Protein AF-0000000085945184 (afdb_homodimer)

Organism: Parascaris univalens (NCBI:txid6257)

Secondary structure (DSSP, 8-state):
--HHHHHHHHHHHTTPPTTS--HHHHHHHHHHHHTS-HHHHHHHHS---GGGTT--HHHHHHHHHHHH--SS-HHHHHHHHHHHHHHH--HHHHHHHHHHHHHHHHHHHHHHHHHHTS-HHHHHHHHHHHHHHHHHHHHHHHS-HHHHHHHHHHHTT-TTS-SS-TT-/--HHHHHHHHHHHTTPPTTS--HHHHHHHHHHHHTS-HHHHHHHHS---GGGTT--HHHHHHHHHHHH--SS-HHHHHHHHHHHHHHH--HHHHHHHHHHHHHHHHHHHHHHHHHHTS-HHHHHHHHHHHHHHHHHHHHHHHS-HHHHHHHHHHHTT-TTS-SS-TT-

Foldseek 3Di:
DPPVLVVQLCVLCVPDDVPPDCPVSVVSNVVSLVPDDPVVNCVVPPDDQPLCVPPDPVLSVVLVCLVPQLLDDPVVSLVVLLVSCVPGGDPVSSVSVVVVSVVVVVVVVVVVVVLVVDDPVVVVVVVVVVVVSVVSSNVSNPDDPVRNVVVVVVCVPPPPCPPPCVPD/DPPVLVVQLCVLCVDDDVPPPCVVSVVSNVVSLVPDDPVVNCVVPPDDQPLCVPPDPVLSVVLVCLVPQLLDDPVVSLVVVLVSCVPRGDPVSSVSVVVVSVVVVVVVVVVVVVLVVDDPVVVVVVVVVVVVSVVSSNVSNPDDPVRNVVVVVVCVPPPPCPPPPVPD

Solvent-accessible surface area (backbone atoms only — not comparable to full-atom values): 18569 Å² total; per-residue (Å²): 114,58,63,68,49,44,50,49,43,45,62,58,46,67,76,65,51,79,82,51,81,49,61,62,42,45,50,51,35,46,52,46,48,66,67,37,56,69,70,55,39,41,59,70,69,33,75,70,56,74,39,52,61,89,52,54,69,69,56,50,48,53,53,48,50,57,70,67,44,56,50,50,51,74,68,56,44,53,52,50,48,53,53,48,40,71,70,70,45,52,74,70,29,38,55,43,36,49,52,52,52,49,51,50,52,49,36,48,50,52,43,54,52,51,56,71,67,44,53,71,70,36,40,52,51,46,51,54,52,51,49,50,54,53,49,51,25,51,54,44,55,70,42,50,74,69,41,44,52,53,49,52,57,56,57,73,58,41,69,78,43,46,86,73,70,4,51,108,113,57,62,66,49,43,49,48,42,45,60,58,47,70,73,67,48,81,84,51,81,50,62,63,44,46,49,51,37,46,51,46,47,68,66,38,56,69,69,55,37,42,60,70,70,37,81,71,56,73,41,52,61,90,53,53,71,69,57,50,48,53,54,50,51,58,69,67,46,57,50,51,51,73,69,55,45,53,53,50,49,52,53,48,38,72,71,68,44,53,73,70,27,39,56,42,38,49,54,51,52,50,52,50,52,49,38,48,51,53,44,53,51,51,57,70,67,43,52,73,71,36,39,52,52,47,52,53,52,50,49,50,54,52,48,50,24,50,56,45,53,70,42,49,74,69,38,44,51,51,51,52,56,56,57,72,58,42,69,80,51,48,82,65,60,29,52,81

InterPro domains:
  IPR052823 SXP/RAL-2-related [PTHR21593] (38-154)

Sequence (336 aa):
MPAAEKQEVEAIWRDYKEGDDCEDRRERTKAVLDRLPPEIRDKIFHHIPPFLRGASDEVRKQFKDLWKNRSITIEEKAIKFRELANKLLNKQQLAEFKKFDEEHERMKKEFAEKVSKLSPKAKEAYEKLDSLRKERVKIYKEMSPEVREEIEQLFSTWPGKDSGSNSVMPAAEKQEVEAIWRDYKEGDDCEDRRERTKAVLDRLPPEIRDKIFHHIPPFLRGASDEVRKQFKDLWKNRSITIEEKAIKFRELANKLLNKQQLAEFKKFDEEHERMKKEFAEKVSKLSPKAKEAYEKLDSLRKERVKIYKEMSPEVREEIEQLFSTWPGKDSGSNSV

Radius of gyration: 21.61 Å; Cα contacts (8 Å, |Δi|>4): 242; chains: 2; bounding box: 46×57×53 Å

pLDDT: mean 78.22, std 19.18, range [24.08, 97.25]

Structure (mmCIF, N/CA/C/O backbone):
data_AF-0000000085945184-model_v1
#
loop_
_entity.id
_entity.type
_entity.pdbx_description
1 polymer 'OV39 antigen'
#
loop_
_atom_site.group_PDB
_atom_site.id
_atom_site.type_symbol
_atom_site.label_atom_id
_atom_site.label_alt_id
_atom_site.label_comp_id
_atom_site.label_asym_id
_atom_site.label_entity_id
_atom_site.label_seq_id
_atom_site.pdbx_PDB_ins_code
_atom_site.Cartn_x
_atom_site.Cartn_y
_atom_site.Cartn_z
_atom_site.occupancy
_atom_site.B_iso_or_equiv
_atom_site.auth_seq_id
_atom_site.auth_comp_id
_atom_site.auth_asym_id
_atom_site.auth_atom_id
_atom_site.pdbx_PDB_model_num
ATOM 1 N N . MET A 1 1 ? -9.211 1.291 -21.859 1 52.84 1 MET A N 1
ATOM 2 C CA . MET A 1 1 ? -10.172 2.316 -21.453 1 52.84 1 MET A CA 1
ATOM 3 C C . MET A 1 1 ? -11.289 2.455 -22.484 1 52.84 1 MET A C 1
ATOM 5 O O . MET A 1 1 ? -11.039 2.414 -23.688 1 52.84 1 MET A O 1
ATOM 9 N N . PRO A 1 2 ? -12.5 2.535 -21.891 1 56 2 PRO A N 1
ATOM 10 C CA . PRO A 1 2 ? -13.625 2.775 -22.797 1 56 2 PRO A CA 1
ATOM 11 C C . PRO A 1 2 ? -13.445 4.031 -23.641 1 56 2 PRO A C 1
ATOM 13 O O . PRO A 1 2 ? -12.836 5.004 -23.188 1 56 2 PRO A O 1
ATOM 16 N N . ALA A 1 3 ? -13.898 3.93 -24.859 1 56.69 3 ALA A N 1
ATOM 17 C CA . ALA A 1 3 ? -13.68 4.945 -25.891 1 56.69 3 ALA A CA 1
ATOM 18 C C . ALA A 1 3 ? -14.039 6.336 -25.359 1 56.69 3 ALA A C 1
ATOM 20 O O . ALA A 1 3 ? -13.32 7.305 -25.609 1 56.69 3 ALA A O 1
ATOM 21 N N . ALA A 1 4 ? -15.156 6.383 -24.719 1 57.69 4 ALA A N 1
ATOM 22 C CA . ALA A 1 4 ? -15.617 7.68 -24.234 1 57.69 4 ALA A CA 1
ATOM 23 C C . ALA A 1 4 ? -14.641 8.273 -23.234 1 57.69 4 ALA A C 1
ATOM 25 O O . ALA A 1 4 ? -14.297 9.453 -23.312 1 57.69 4 ALA A O 1
ATOM 26 N N . GLU A 1 5 ? -14.242 7.414 -22.297 1 58.16 5 GLU A N 1
ATOM 27 C CA . GLU A 1 5 ? -13.32 7.902 -21.281 1 58.16 5 GLU A CA 1
ATOM 28 C C . GLU A 1 5 ? -11.945 8.195 -21.875 1 58.16 5 GLU A C 1
ATOM 30 O O . GLU A 1 5 ? -11.289 9.164 -21.484 1 58.16 5 GLU A O 1
ATOM 35 N N . LYS A 1 6 ? -11.578 7.477 -22.766 1 56.91 6 LYS A N 1
ATOM 36 C CA . LYS A 1 6 ? -10.336 7.738 -23.469 1 56.91 6 LYS A CA 1
ATOM 37 C C . LYS A 1 6 ? -10.367 9.102 -24.156 1 56.91 6 LYS A C 1
ATOM 39 O O . LYS A 1 6 ? -9.422 9.883 -24.047 1 56.91 6 LYS A O 1
ATOM 44 N N . GLN A 1 7 ? -11.391 9.32 -24.844 1 57.31 7 GLN A N 1
ATOM 45 C CA . GLN A 1 7 ? -11.547 10.602 -25.531 1 57.31 7 GLN A CA 1
ATOM 46 C C . GLN A 1 7 ? -11.539 11.758 -24.531 1 57.31 7 GLN A C 1
ATOM 48 O O . GLN A 1 7 ? -10.969 12.812 -24.812 1 57.31 7 GLN A O 1
ATOM 53 N N . GLU A 1 8 ? -12.18 11.43 -23.531 1 60.59 8 GLU A N 1
ATOM 54 C CA . GLU A 1 8 ? -12.234 12.477 -22.516 1 60.59 8 GLU A CA 1
ATOM 55 C C . GLU A 1 8 ? -10.844 12.766 -21.938 1 60.59 8 GLU A C 1
ATOM 57 O O . GLU A 1 8 ? -10.477 13.922 -21.766 1 60.59 8 GLU A O 1
ATOM 62 N N . VAL A 1 9 ? -10.148 11.664 -21.688 1 59.59 9 VAL A N 1
ATOM 63 C CA . VAL A 1 9 ? -8.797 11.867 -21.172 1 59.59 9 VAL A CA 1
ATOM 64 C C . VAL A 1 9 ? -7.938 12.562 -22.234 1 59.59 9 VAL A C 1
ATOM 66 O O . VAL A 1 9 ? -7.191 13.492 -21.906 1 59.59 9 VAL A O 1
ATOM 69 N N . GLU A 1 10 ? -8.109 12.266 -23.422 1 58.97 10 GLU A N 1
ATOM 70 C CA . GLU A 1 10 ? -7.379 12.898 -24.516 1 58.97 10 GLU A CA 1
ATOM 71 C C . GLU A 1 10 ? -7.738 14.383 -24.641 1 58.97 10 GLU A C 1
ATOM 73 O O . GLU A 1 10 ? -6.863 15.219 -24.859 1 58.97 10 GLU A O 1
ATOM 78 N N . ALA A 1 11 ? -8.914 14.602 -24.547 1 60.38 11 ALA A N 1
ATOM 79 C CA . ALA A 1 11 ? -9.383 15.984 -24.625 1 60.38 11 ALA A CA 1
ATOM 80 C C . ALA A 1 11 ? -8.812 16.812 -23.469 1 60.38 11 ALA A C 1
ATOM 82 O O . ALA A 1 11 ? -8.469 17.984 -23.656 1 60.38 11 ALA A O 1
ATOM 83 N N . ILE A 1 12 ? -8.742 16.141 -22.312 1 58.97 12 ILE A N 1
ATOM 84 C CA . ILE A 1 12 ? -8.195 16.828 -21.156 1 58.97 12 ILE A CA 1
ATOM 85 C C . ILE A 1 12 ? -6.738 17.219 -21.406 1 58.97 12 ILE A C 1
ATOM 87 O O . ILE A 1 12 ? -6.297 18.297 -21.031 1 58.97 12 ILE A O 1
ATOM 91 N N . TRP A 1 13 ? -6.125 16.422 -22.25 1 58.34 13 TRP A N 1
ATOM 92 C CA . TRP A 1 13 ? -4.684 16.609 -22.359 1 58.34 13 TRP A CA 1
ATOM 93 C C . TRP A 1 13 ? -4.309 17.188 -23.719 1 58.34 13 TRP A C 1
ATOM 95 O O . TRP A 1 13 ? -3.131 17.438 -23.984 1 58.34 13 TRP A O 1
ATOM 105 N N . ARG A 1 14 ? -5.156 17.359 -24.578 1 56.69 14 ARG A N 1
ATOM 106 C CA . ARG A 1 14 ? -4.938 17.75 -25.969 1 56.69 14 ARG A CA 1
ATOM 107 C C . ARG A 1 14 ? -3.994 18.953 -26.062 1 56.69 14 ARG A C 1
ATOM 109 O O . ARG A 1 14 ? -3.084 18.969 -26.891 1 56.69 14 ARG A O 1
ATOM 116 N N . ASP A 1 15 ? -4.277 19.891 -25.203 1 55 15 ASP A N 1
ATOM 117 C CA . ASP A 1 15 ? -3.508 21.125 -25.359 1 55 15 ASP A CA 1
ATOM 118 C C . ASP A 1 15 ? -2.52 21.297 -24.203 1 55 15 ASP A C 1
ATOM 120 O O . ASP A 1 15 ? -2.094 22.422 -23.922 1 55 15 ASP A O 1
ATOM 124 N N . TYR A 1 16 ? -2.309 20.281 -23.656 1 52.72 16 TYR A N 1
ATOM 125 C CA . TYR A 1 16 ? -1.348 20.391 -22.562 1 52.72 16 TYR A CA 1
ATOM 126 C C . TYR A 1 16 ? 0.053 20.672 -23.094 1 52.72 16 TYR A C 1
ATOM 128 O O . TYR A 1 16 ? 0.483 20.062 -24.078 1 52.72 16 TYR A O 1
ATOM 136 N N . LYS A 1 17 ? 0.484 21.922 -22.562 1 48.75 17 LYS A N 1
ATOM 137 C CA . LYS A 1 17 ? 1.881 22.219 -22.859 1 48.75 17 LYS A CA 1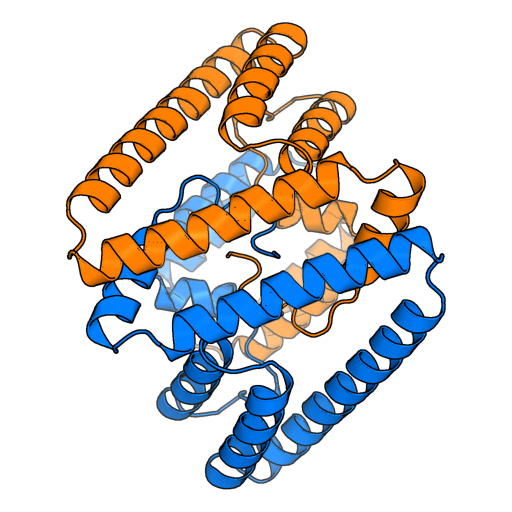
ATOM 138 C C . LYS A 1 17 ? 2.768 21.938 -21.656 1 48.75 17 LYS A C 1
ATOM 140 O O . LYS A 1 17 ? 2.326 22.078 -20.5 1 48.75 17 LYS A O 1
ATOM 145 N N . GLU A 1 18 ? 3.973 21.531 -21.922 1 46.25 18 GLU A N 1
ATOM 146 C CA . GLU A 1 18 ? 4.953 21.328 -20.859 1 46.25 18 GLU A CA 1
ATOM 147 C C . GLU A 1 18 ? 5.055 22.547 -19.969 1 46.25 18 GLU A C 1
ATOM 149 O O . GLU A 1 18 ? 5.176 23.672 -20.453 1 46.25 18 GLU A O 1
ATOM 154 N N . GLY A 1 19 ? 4.887 22.281 -18.734 1 49.75 19 GLY A N 1
ATOM 155 C CA . GLY A 1 19 ? 4.961 23.422 -17.828 1 49.75 19 GLY A CA 1
ATOM 156 C C . GLY A 1 19 ? 3.6 23.906 -17.359 1 49.75 19 GLY A C 1
ATOM 157 O O . GLY A 1 19 ? 3.504 24.688 -16.422 1 49.75 19 GLY A O 1
ATOM 158 N N . ASP A 1 20 ? 2.676 23.391 -18.109 1 53.59 20 ASP A N 1
ATOM 159 C CA . ASP A 1 20 ? 1.336 23.781 -17.703 1 53.59 20 ASP A CA 1
ATOM 160 C C . ASP A 1 20 ? 0.972 23.156 -16.359 1 53.59 20 ASP A C 1
ATOM 162 O O . ASP A 1 20 ? 1.44 22.062 -16.016 1 53.59 20 ASP A O 1
ATOM 166 N N . ASP A 1 21 ? 0.419 23.844 -15.523 1 53.41 21 ASP A N 1
ATOM 167 C CA . ASP A 1 21 ? -0.159 23.281 -14.305 1 53.41 21 ASP A CA 1
ATOM 168 C C . ASP A 1 21 ? -1.106 22.125 -14.633 1 53.41 21 ASP A C 1
ATOM 170 O O . ASP A 1 21 ? -2.027 22.281 -15.438 1 53.41 21 ASP A O 1
ATOM 174 N N . CYS A 1 22 ? -0.629 20.953 -14.281 1 57.75 22 CYS A N 1
ATOM 175 C CA . CYS A 1 22 ? -1.376 19.781 -14.719 1 57.75 22 CYS A CA 1
ATOM 176 C C . CYS A 1 22 ? -2.352 19.312 -13.641 1 57.75 22 CYS A C 1
ATOM 178 O O . CYS A 1 22 ? -3.057 18.328 -13.812 1 57.75 22 CYS A O 1
ATOM 180 N N . GLU A 1 23 ? -2.363 20.109 -12.719 1 57.69 23 GLU A N 1
ATOM 181 C CA . GLU A 1 23 ? -3.18 19.656 -11.602 1 57.69 23 GLU A CA 1
ATOM 182 C C . GLU A 1 23 ? -4.633 19.469 -12.016 1 57.69 23 GLU A C 1
ATOM 184 O O . GLU A 1 23 ? -5.254 18.453 -11.68 1 57.69 23 GLU A O 1
ATOM 189 N N . ASP A 1 24 ? -5.02 20.406 -12.734 1 58.03 24 ASP A N 1
ATOM 190 C CA . ASP A 1 24 ? -6.406 20.344 -13.18 1 58.03 24 ASP A CA 1
ATOM 191 C C . ASP A 1 24 ? -6.621 19.188 -14.148 1 58.03 24 ASP A C 1
ATOM 193 O O . ASP A 1 24 ? -7.613 18.453 -14.039 1 58.03 24 ASP A O 1
ATOM 197 N N . ARG A 1 25 ? -5.699 19.078 -14.984 1 58.66 25 ARG A N 1
ATOM 198 C CA . ARG A 1 25 ? -5.82 18 -15.969 1 58.66 25 ARG A CA 1
ATOM 199 C C . ARG A 1 25 ? -5.734 16.625 -15.297 1 58.66 25 ARG A C 1
ATOM 201 O O . ARG A 1 25 ? -6.469 15.711 -15.664 1 58.66 25 ARG A O 1
ATOM 208 N N . ARG A 1 26 ? -4.996 16.625 -14.375 1 59.44 26 ARG A N 1
ATOM 209 C CA . ARG A 1 26 ? -4.867 15.383 -13.625 1 59.44 26 ARG A CA 1
ATOM 210 C C . ARG A 1 26 ? -6.16 15.047 -12.891 1 59.44 26 ARG A C 1
ATOM 212 O O . ARG A 1 26 ? -6.598 13.898 -12.883 1 59.44 26 ARG A O 1
ATOM 219 N N . GLU A 1 27 ? -6.613 16.047 -12.336 1 57.34 27 GLU A N 1
ATOM 220 C CA . GLU A 1 27 ? -7.871 15.836 -11.625 1 57.34 27 GLU A CA 1
ATOM 221 C C . GLU A 1 27 ? -8.977 15.383 -12.578 1 57.34 27 GLU A C 1
ATOM 223 O O . GLU A 1 27 ? -9.766 14.5 -12.25 1 57.34 27 GLU A O 1
ATOM 228 N N . ARG A 1 28 ? -8.875 16 -13.664 1 61.38 28 ARG A N 1
ATOM 229 C CA . ARG A 1 28 ? -9.891 15.648 -14.656 1 61.38 28 ARG A CA 1
ATOM 230 C C . ARG A 1 28 ? -9.672 14.234 -15.18 1 61.38 28 ARG A C 1
ATOM 232 O O . ARG A 1 28 ? -10.633 13.492 -15.398 1 61.38 28 ARG A O 1
ATOM 239 N N . THR A 1 29 ? -8.453 13.938 -15.289 1 57.91 29 THR A N 1
ATOM 240 C CA . THR A 1 29 ? -8.148 12.586 -15.734 1 57.91 29 THR A CA 1
ATOM 241 C C . THR A 1 29 ? -8.555 11.562 -14.672 1 57.91 29 THR A C 1
ATOM 243 O O . THR A 1 29 ? -9.164 10.539 -14.992 1 57.91 29 THR A O 1
ATOM 246 N N . LYS A 1 30 ? -8.203 11.938 -13.492 1 59.28 30 LYS A N 1
ATOM 247 C CA . LYS A 1 30 ? -8.609 11.07 -12.391 1 59.28 30 LYS A CA 1
ATOM 248 C C . LYS A 1 30 ? -10.117 10.875 -12.367 1 59.28 30 LYS A C 1
ATOM 250 O O . LYS A 1 30 ? -10.609 9.766 -12.148 1 59.28 30 LYS A O 1
ATOM 255 N N . ALA A 1 31 ? -10.719 11.945 -12.57 1 58.19 31 ALA A N 1
ATOM 256 C CA . ALA A 1 31 ? -12.18 11.891 -12.578 1 58.19 31 ALA A CA 1
ATOM 257 C C . ALA A 1 31 ? -12.688 10.945 -13.664 1 58.19 31 ALA A C 1
ATOM 259 O O . ALA A 1 31 ? -13.664 10.219 -13.453 1 58.19 31 ALA A O 1
ATOM 260 N N . VAL A 1 32 ? -12.055 11 -14.75 1 57.72 32 VAL A N 1
ATOM 261 C CA . VAL A 1 32 ? -12.438 10.094 -15.82 1 57.72 32 VAL A CA 1
ATOM 262 C C . VAL A 1 32 ? -12.141 8.648 -15.414 1 57.72 32 VAL A C 1
ATOM 264 O O . VAL A 1 32 ? -12.961 7.758 -15.617 1 57.72 32 VAL A O 1
ATOM 267 N N . LEU A 1 33 ? -11.039 8.562 -14.781 1 59.91 33 LEU A N 1
ATOM 268 C CA . LEU A 1 33 ? -10.602 7.219 -14.406 1 59.91 33 LEU A CA 1
ATOM 269 C C . LEU A 1 33 ? -11.461 6.664 -13.273 1 59.91 33 LEU A C 1
ATOM 271 O O . LEU A 1 33 ? -11.766 5.473 -13.25 1 59.91 33 LEU A O 1
ATOM 275 N N . ASP A 1 34 ? -11.898 7.543 -12.438 1 58.84 34 ASP A N 1
ATOM 276 C CA . ASP A 1 34 ? -12.727 7.152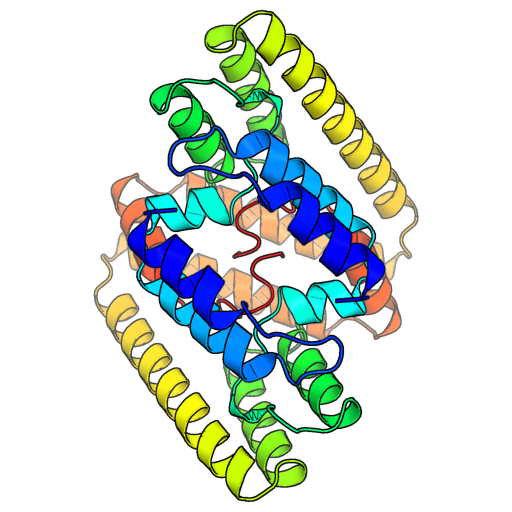 -11.305 1 58.84 34 ASP A CA 1
ATOM 277 C C . ASP A 1 34 ? -14.109 6.691 -11.758 1 58.84 34 ASP A C 1
ATOM 279 O O . ASP A 1 34 ? -14.789 5.957 -11.047 1 58.84 34 ASP A O 1
ATOM 283 N N . ARG A 1 35 ? -14.383 7.121 -12.93 1 57.12 35 ARG A N 1
ATOM 284 C CA . ARG A 1 35 ? -15.68 6.727 -13.461 1 57.12 35 ARG A CA 1
ATOM 285 C C . ARG A 1 35 ? -15.609 5.348 -14.109 1 57.12 35 ARG A C 1
ATOM 287 O O . ARG A 1 35 ? -16.641 4.734 -14.383 1 57.12 35 ARG A O 1
ATOM 294 N N . LEU A 1 36 ? -14.422 4.992 -14.258 1 57.41 36 LEU A N 1
ATOM 295 C CA . LEU A 1 36 ? -14.273 3.682 -14.883 1 57.41 36 LEU A CA 1
ATOM 296 C C . LEU A 1 36 ? -14.578 2.568 -13.883 1 57.41 36 LEU A C 1
ATOM 298 O O . LEU A 1 36 ? -14.359 2.729 -12.68 1 57.41 36 LEU A O 1
ATOM 302 N N . PRO A 1 37 ? -15.234 1.463 -14.438 1 56.34 37 PRO A N 1
ATOM 303 C CA . PRO A 1 37 ? -15.398 0.312 -13.547 1 56.34 37 PRO A CA 1
ATOM 304 C C . PRO A 1 37 ? -14.086 -0.149 -12.922 1 56.34 37 PRO A C 1
ATOM 306 O O . PRO A 1 37 ? -13.031 -0.032 -13.547 1 56.34 37 PRO A O 1
ATOM 309 N N . PRO A 1 38 ? -14.125 -0.512 -11.672 1 53.28 38 PRO A N 1
ATOM 310 C CA . PRO A 1 38 ? -12.914 -0.939 -10.961 1 53.28 38 PRO A CA 1
ATOM 311 C C . PRO A 1 38 ? -12.062 -1.907 -11.773 1 53.28 38 PRO A C 1
ATOM 313 O O . PRO A 1 38 ? -10.828 -1.839 -11.727 1 53.28 38 PRO A O 1
ATOM 316 N N . GLU A 1 39 ? -12.703 -2.658 -12.523 1 52.12 39 GLU A N 1
ATOM 317 C CA . GLU A 1 39 ? -11.969 -3.648 -13.312 1 52.12 39 GLU A CA 1
ATOM 318 C C . GLU A 1 39 ? -11.109 -2.979 -14.383 1 52.12 39 GLU A C 1
ATOM 320 O O . GLU A 1 39 ? -9.984 -3.412 -14.641 1 52.12 39 GLU A O 1
ATOM 325 N N . ILE A 1 40 ? -11.672 -2.035 -14.938 1 49.06 40 ILE A N 1
ATOM 326 C CA . ILE A 1 40 ? -10.977 -1.334 -16.016 1 49.06 40 ILE A CA 1
ATOM 327 C C . ILE A 1 40 ? -9.852 -0.479 -15.43 1 49.06 40 ILE A C 1
ATOM 329 O O . ILE A 1 40 ? -8.75 -0.431 -15.984 1 49.06 40 ILE A O 1
ATOM 333 N N . ARG A 1 41 ? -10.148 0.128 -14.359 1 52.44 41 ARG A N 1
ATOM 334 C CA . ARG A 1 41 ? -9.133 0.938 -13.695 1 52.44 41 ARG A CA 1
ATOM 335 C C . ARG A 1 41 ? -7.922 0.095 -13.32 1 52.44 41 ARG A C 1
ATOM 337 O O . ARG A 1 41 ? -6.777 0.508 -13.531 1 52.44 41 ARG A O 1
ATOM 344 N N . ASP A 1 42 ? -8.258 -0.973 -12.812 1 52.62 42 ASP A N 1
ATOM 345 C CA . ASP A 1 42 ? -7.195 -1.897 -12.43 1 52.62 42 ASP A CA 1
ATOM 346 C C . ASP A 1 42 ? -6.312 -2.246 -13.617 1 52.62 42 ASP A C 1
ATOM 348 O O . ASP A 1 42 ? -5.086 -2.297 -13.5 1 52.62 42 ASP A O 1
ATOM 352 N N . LYS A 1 43 ? -7.008 -2.455 -14.625 1 52.06 43 LYS A N 1
ATOM 353 C CA . LYS A 1 43 ? -6.285 -2.818 -15.836 1 52.06 43 LYS A CA 1
ATOM 354 C C . LYS A 1 43 ? -5.375 -1.683 -16.297 1 52.06 43 LYS A C 1
ATOM 356 O O . LYS A 1 43 ? -4.285 -1.927 -16.812 1 52.06 43 LYS A O 1
ATOM 361 N N . ILE A 1 44 ? -5.91 -0.554 -16.031 1 50.12 44 ILE A N 1
ATOM 362 C CA . ILE A 1 44 ? -5.184 0.625 -16.5 1 50.12 44 ILE A CA 1
ATOM 363 C C . ILE A 1 44 ? -4.004 0.9 -15.57 1 50.12 44 ILE A C 1
ATOM 365 O O . ILE A 1 44 ? -2.906 1.223 -16.031 1 50.12 44 ILE A O 1
ATOM 369 N N . PHE A 1 45 ? -4.316 0.72 -14.43 1 51.06 45 PHE A N 1
ATOM 370 C CA . PHE A 1 45 ? -3.342 1.201 -13.461 1 51.06 45 PHE A CA 1
ATOM 371 C C . PHE A 1 45 ? -2.441 0.065 -12.992 1 51.06 45 PHE A C 1
ATOM 373 O O . PHE A 1 45 ? -1.339 0.304 -12.492 1 51.06 45 PHE A O 1
ATOM 380 N N . HIS A 1 46 ? -3.146 -1.112 -13.109 1 50.28 46 HIS A N 1
ATOM 381 C CA . HIS A 1 46 ? -2.367 -2.201 -12.531 1 50.28 46 HIS A CA 1
ATOM 382 C C . HIS A 1 46 ? -1.575 -2.941 -13.602 1 50.28 46 HIS A C 1
ATOM 384 O O . HIS A 1 46 ? -2.135 -3.354 -14.617 1 50.28 46 HIS A O 1
ATOM 390 N N . HIS A 1 47 ? -0.322 -2.764 -13.539 1 55.31 47 HIS A N 1
ATOM 391 C CA . HIS A 1 47 ? 0.643 -3.463 -14.383 1 55.31 47 HIS A CA 1
ATOM 392 C C . HIS A 1 47 ? 0.524 -4.973 -14.219 1 55.31 47 HIS A C 1
ATOM 394 O O . HIS A 1 47 ? 0.552 -5.484 -13.094 1 55.31 47 HIS A O 1
ATOM 400 N N . ILE A 1 48 ? -0.028 -5.613 -15.242 1 64.06 48 ILE A N 1
ATOM 401 C CA . ILE A 1 48 ? -0.037 -7.074 -15.234 1 64.06 48 ILE A CA 1
ATOM 402 C C . ILE A 1 48 ? 1.381 -7.598 -15.445 1 64.06 48 ILE A C 1
ATOM 404 O O . ILE A 1 48 ? 2.092 -7.141 -16.344 1 64.06 48 ILE A O 1
ATOM 408 N N . PRO A 1 49 ? 1.741 -8.438 -14.617 1 75.75 49 PRO A N 1
ATOM 409 C CA . PRO A 1 49 ? 3.064 -9.023 -14.836 1 75.75 49 PRO A CA 1
ATOM 410 C C . PRO A 1 49 ? 3.215 -9.625 -16.234 1 75.75 49 PRO A C 1
ATOM 412 O O . PRO A 1 49 ? 2.262 -10.203 -16.766 1 75.75 49 PRO A O 1
ATOM 415 N N . PRO A 1 50 ? 4.406 -9.445 -16.75 1 75.44 50 PRO A N 1
ATOM 416 C CA . PRO A 1 50 ? 4.648 -9.922 -18.109 1 75.44 50 PRO A CA 1
ATOM 417 C C . PRO A 1 50 ? 4.246 -11.383 -18.312 1 75.44 50 PRO A C 1
ATOM 419 O O . PRO A 1 50 ? 3.746 -11.75 -19.375 1 75.44 50 PRO A O 1
ATOM 422 N N . PHE A 1 51 ? 4.383 -12.219 -17.359 1 89.44 51 PHE A N 1
ATOM 423 C CA . PHE A 1 51 ? 4.129 -13.641 -17.531 1 89.44 51 PHE A CA 1
ATOM 424 C C . PHE A 1 51 ? 2.631 -13.922 -17.609 1 89.44 51 PHE A C 1
ATOM 426 O O . PHE A 1 51 ? 2.219 -15.031 -17.969 1 89.44 51 PHE A O 1
ATOM 433 N N . LEU A 1 52 ? 1.855 -12.875 -17.359 1 88.38 52 LEU A N 1
ATOM 434 C CA . LEU A 1 52 ? 0.409 -13.047 -17.438 1 88.38 52 LEU A CA 1
ATOM 435 C C . LEU A 1 52 ? -0.142 -12.406 -18.703 1 88.38 52 LEU A C 1
ATOM 437 O O . LEU A 1 52 ? -1.354 -12.406 -18.938 1 88.38 52 LEU A O 1
ATOM 441 N N . ARG A 1 53 ? 0.807 -11.883 -19.438 1 76.88 53 ARG A N 1
ATOM 442 C CA . ARG A 1 53 ? 0.369 -11.32 -20.719 1 76.88 53 ARG A CA 1
ATOM 443 C C . ARG A 1 53 ? -0.237 -12.391 -21.609 1 76.88 53 ARG A C 1
ATOM 445 O O . ARG A 1 53 ? 0.362 -13.453 -21.812 1 76.88 53 ARG A O 1
ATOM 452 N N . GLY A 1 54 ? -1.406 -12.055 -22.062 1 77.31 54 GLY A N 1
ATOM 453 C CA . GLY A 1 54 ? -2.057 -13 -22.953 1 77.31 54 GLY A CA 1
ATOM 454 C C . GLY A 1 54 ? -2.799 -14.102 -22.234 1 77.31 54 GLY A C 1
ATOM 455 O O . GLY A 1 54 ? -3.457 -14.93 -22.859 1 77.31 54 GLY A O 1
ATOM 456 N N . ALA A 1 55 ? -2.645 -14.141 -20.922 1 84.56 55 ALA A N 1
ATOM 457 C CA . ALA A 1 55 ? -3.352 -15.156 -20.141 1 84.56 55 ALA A CA 1
ATOM 458 C C . ALA A 1 55 ? -4.848 -14.859 -20.094 1 84.56 55 ALA A C 1
ATOM 460 O O . ALA A 1 55 ? -5.27 -13.719 -20.281 1 84.56 55 ALA A O 1
ATOM 461 N N . SER A 1 56 ? -5.656 -15.922 -20 1 88.56 56 SER A N 1
ATOM 462 C CA . SER A 1 56 ? -7.098 -15.758 -19.844 1 88.56 56 SER A CA 1
ATOM 463 C C . SER A 1 56 ? -7.438 -15 -18.562 1 88.56 56 SER A C 1
ATOM 465 O O . SER A 1 56 ? -6.629 -14.945 -17.641 1 88.56 56 SER A O 1
ATOM 467 N N . ASP A 1 57 ? -8.578 -14.469 -18.438 1 81.5 57 ASP A N 1
ATOM 468 C CA . ASP A 1 57 ? -9.039 -13.742 -17.266 1 81.5 57 ASP A CA 1
ATOM 469 C C . ASP A 1 57 ? -9.078 -14.664 -16.031 1 81.5 57 ASP A C 1
ATOM 471 O O . ASP A 1 57 ? -8.789 -14.234 -14.922 1 81.5 57 ASP A O 1
ATOM 475 N N . GLU A 1 58 ? -9.438 -15.844 -16.312 1 89.81 58 GLU A N 1
ATOM 476 C CA . GLU A 1 58 ? -9.508 -16.812 -15.211 1 89.81 58 GLU A CA 1
ATOM 477 C C . GLU A 1 58 ? -8.125 -17.062 -14.617 1 89.81 58 GLU A C 1
ATOM 479 O O . GLU A 1 58 ? -7.973 -17.109 -13.391 1 89.81 58 GLU A O 1
ATOM 484 N N . VAL A 1 59 ? -7.168 -17.172 -15.484 1 92 59 VAL A N 1
ATOM 485 C CA . VAL A 1 59 ? -5.797 -17.391 -15.031 1 92 59 VAL A CA 1
ATOM 486 C C . VAL A 1 59 ? -5.293 -16.172 -14.289 1 92 59 VAL A C 1
ATOM 488 O O . VAL A 1 59 ? -4.719 -16.281 -13.203 1 92 59 VAL A O 1
ATOM 491 N N . ARG A 1 60 ? -5.559 -15.039 -14.766 1 86.56 60 ARG A N 1
ATOM 492 C CA . ARG A 1 60 ? -5.148 -13.797 -14.117 1 86.56 60 ARG A CA 1
ATOM 493 C C . ARG A 1 60 ? -5.777 -13.672 -12.734 1 86.56 60 ARG A C 1
ATOM 495 O O . ARG A 1 60 ? -5.117 -13.242 -11.781 1 86.56 60 ARG A O 1
ATOM 502 N N . LYS A 1 61 ? -7 -14.039 -12.672 1 86.06 61 LYS A N 1
ATOM 503 C CA . LYS A 1 61 ? -7.719 -13.961 -11.398 1 86.06 61 LYS A CA 1
ATOM 504 C C . LYS A 1 61 ? -7.094 -14.875 -10.359 1 86.06 61 LYS A C 1
ATOM 506 O O . LYS A 1 61 ? -6.969 -14.5 -9.188 1 86.06 61 LYS A O 1
ATOM 511 N N . GLN A 1 62 ? -6.707 -16 -10.773 1 93.06 62 GLN A N 1
ATOM 512 C CA . GLN A 1 62 ? -6.117 -16.938 -9.828 1 93.06 62 GLN A CA 1
ATOM 513 C C . GLN A 1 62 ? -4.793 -16.422 -9.281 1 93.06 62 GLN A C 1
ATOM 515 O O . GLN A 1 62 ? -4.52 -16.547 -8.086 1 93.06 62 GLN A O 1
ATOM 520 N N . PHE A 1 63 ? -4.008 -15.844 -10.148 1 91.81 63 PHE A N 1
ATOM 521 C CA . PHE A 1 63 ? -2.752 -15.266 -9.688 1 91.81 63 PHE A CA 1
ATOM 522 C C . PHE A 1 63 ? -3.004 -14.055 -8.797 1 91.81 63 PHE A C 1
ATOM 524 O O . PHE A 1 63 ? -2.338 -13.883 -7.773 1 91.81 63 PHE A O 1
ATOM 531 N N . LYS A 1 64 ? -3.957 -13.273 -9.133 1 86 64 LYS A N 1
ATOM 532 C CA . LYS A 1 64 ? -4.312 -12.109 -8.32 1 86 64 LYS A CA 1
ATOM 533 C C . LYS A 1 64 ? -4.793 -12.531 -6.938 1 86 64 LYS A C 1
ATOM 535 O O . LYS A 1 64 ? -4.41 -11.93 -5.934 1 86 64 LYS A O 1
ATOM 540 N N . ASP A 1 65 ? -5.586 -13.508 -6.91 1 86.81 65 ASP A N 1
ATOM 541 C CA . ASP A 1 65 ? -6.098 -14.008 -5.637 1 86.81 65 ASP A CA 1
ATOM 542 C C . ASP A 1 65 ? -4.957 -14.492 -4.738 1 86.81 65 ASP A C 1
ATOM 544 O O . ASP A 1 65 ? -4.98 -14.266 -3.527 1 86.81 65 ASP A O 1
ATOM 548 N N . LEU A 1 66 ? -4.031 -15.148 -5.398 1 90.25 66 LEU A N 1
ATOM 549 C CA . LEU A 1 66 ? -2.885 -15.625 -4.637 1 90.25 66 LEU A CA 1
ATOM 550 C C . LEU A 1 66 ? -2.049 -14.453 -4.121 1 90.25 66 LEU A C 1
ATOM 552 O O . LEU A 1 66 ? -1.586 -14.477 -2.98 1 90.25 66 LEU A O 1
ATOM 556 N N . TRP A 1 67 ? -1.956 -13.453 -4.91 1 86.88 67 TRP A N 1
ATOM 557 C CA . TRP A 1 67 ? -1.212 -12.258 -4.512 1 86.88 67 TRP A CA 1
ATOM 558 C C . TRP A 1 67 ? -1.848 -11.602 -3.293 1 86.88 67 TRP A C 1
ATOM 560 O O . TRP A 1 67 ? -1.144 -11.148 -2.385 1 86.88 67 TRP A O 1
ATOM 570 N N . LYS A 1 68 ? -3.113 -11.625 -3.258 1 84.06 68 LYS A N 1
ATOM 571 C CA . LYS A 1 68 ? -3.85 -10.891 -2.236 1 84.06 68 LYS A CA 1
ATOM 572 C C . LYS A 1 68 ? -4.078 -11.742 -0.994 1 84.06 68 LYS A C 1
ATOM 574 O O . LYS A 1 68 ? -4.586 -11.258 0.018 1 84.06 68 LYS A O 1
ATOM 579 N N . ASN A 1 69 ? -3.717 -12.984 -1.166 1 87.75 69 ASN A N 1
ATOM 580 C CA . ASN A 1 69 ? -3.967 -13.883 -0.041 1 87.75 69 ASN A CA 1
ATOM 581 C C . ASN A 1 69 ? -3.125 -13.5 1.174 1 87.75 69 ASN A C 1
ATOM 583 O O . ASN A 1 69 ? -1.896 -13.57 1.13 1 87.75 69 ASN A O 1
ATOM 587 N N . ARG A 1 70 ? -3.76 -13.156 2.293 1 89.88 70 ARG A N 1
ATOM 588 C CA . ARG A 1 70 ? -3.082 -12.664 3.488 1 89.88 70 ARG A CA 1
ATOM 589 C C . ARG A 1 70 ? -2.926 -13.766 4.523 1 89.88 70 ARG A C 1
ATOM 591 O O . ARG A 1 70 ? -2.332 -13.555 5.582 1 89.88 70 ARG A O 1
ATOM 598 N N . SER A 1 71 ? -3.426 -14.945 4.129 1 90.75 71 SER A N 1
ATOM 599 C CA . SER A 1 71 ? -3.414 -16.047 5.094 1 90.75 71 SER A CA 1
ATOM 600 C C . SER A 1 71 ? -2.215 -16.953 4.875 1 90.75 71 SER A C 1
ATOM 602 O O . SER A 1 71 ? -2.133 -18.031 5.469 1 90.75 71 SER A O 1
ATOM 604 N N . ILE A 1 72 ? -1.316 -16.594 3.992 1 89.94 72 ILE A N 1
ATOM 605 C CA . ILE A 1 72 ? -0.125 -17.391 3.766 1 89.94 72 ILE A CA 1
ATOM 606 C C . ILE A 1 72 ? 1.118 -16.516 3.809 1 89.94 72 ILE A C 1
ATOM 608 O O . ILE A 1 72 ? 1.046 -15.312 3.516 1 89.94 72 ILE A O 1
ATOM 612 N N . THR A 1 73 ? 2.17 -17.141 4.191 1 87.56 73 THR A N 1
ATOM 613 C CA . THR A 1 73 ? 3.428 -16.406 4.289 1 87.56 73 THR A CA 1
ATOM 614 C C . THR A 1 73 ? 4.004 -16.141 2.902 1 87.56 73 THR A C 1
ATOM 616 O O . THR A 1 73 ? 3.566 -16.734 1.915 1 87.56 73 THR A O 1
ATOM 619 N N . ILE A 1 74 ? 4.965 -15.234 2.861 1 83.25 74 ILE A N 1
ATOM 620 C CA . ILE A 1 74 ? 5.629 -14.891 1.609 1 83.25 74 ILE A CA 1
ATOM 621 C C . ILE A 1 74 ? 6.285 -16.141 1.017 1 83.25 74 ILE A C 1
ATOM 623 O O . ILE A 1 74 ? 6.258 -16.344 -0.199 1 83.25 74 ILE A O 1
ATOM 627 N N . GLU A 1 75 ? 6.852 -16.984 1.873 1 86.19 75 GLU A N 1
ATOM 628 C CA . GLU A 1 75 ? 7.508 -18.203 1.431 1 86.19 75 GLU A CA 1
ATOM 629 C C . GLU A 1 75 ? 6.5 -19.203 0.854 1 86.19 75 GLU A C 1
ATOM 631 O O . GLU A 1 75 ? 6.742 -19.797 -0.199 1 86.19 75 GLU A O 1
ATOM 636 N N . GLU A 1 76 ? 5.445 -19.375 1.542 1 90.31 76 GLU A N 1
ATOM 637 C CA . GLU A 1 76 ? 4.391 -20.266 1.058 1 90.31 76 GLU A CA 1
ATOM 638 C C . GLU A 1 76 ? 3.809 -19.75 -0.26 1 90.31 76 GLU A C 1
ATOM 640 O O . GLU A 1 76 ? 3.504 -20.547 -1.153 1 90.31 76 GLU A O 1
ATOM 645 N N . LYS A 1 77 ? 3.686 -18.484 -0.368 1 90.19 77 LYS A N 1
ATOM 646 C CA . LYS A 1 77 ? 3.137 -17.875 -1.576 1 90.19 77 LYS A CA 1
ATOM 647 C C . LYS A 1 77 ? 4.027 -18.156 -2.785 1 90.19 77 LYS A C 1
ATOM 649 O O . LYS A 1 77 ? 3.531 -18.469 -3.869 1 90.19 77 LYS A O 1
ATOM 654 N N . ALA A 1 78 ? 5.293 -18.047 -2.533 1 88.94 78 ALA A N 1
ATOM 655 C CA . ALA A 1 78 ? 6.242 -18.312 -3.609 1 88.94 78 ALA A CA 1
ATOM 656 C C . ALA A 1 78 ? 6.086 -19.734 -4.141 1 88.94 78 ALA A C 1
ATOM 658 O O . ALA A 1 78 ? 6.082 -19.953 -5.355 1 88.94 78 ALA A O 1
ATOM 659 N N . ILE A 1 79 ? 5.891 -20.641 -3.248 1 93.5 79 ILE A N 1
ATOM 660 C CA . ILE A 1 79 ? 5.715 -22.031 -3.627 1 93.5 79 ILE A CA 1
ATOM 661 C C . ILE A 1 79 ? 4.418 -22.203 -4.418 1 93.5 79 ILE A C 1
ATOM 663 O O . ILE A 1 79 ? 4.402 -22.828 -5.473 1 93.5 79 ILE A O 1
ATOM 667 N N . LYS A 1 80 ? 3.41 -21.578 -3.943 1 94.88 80 LYS A N 1
ATOM 668 C CA . LYS A 1 80 ? 2.105 -21.688 -4.59 1 94.88 80 LYS A CA 1
ATOM 669 C C . LYS A 1 80 ? 2.107 -21.016 -5.957 1 94.88 80 LYS A C 1
ATOM 671 O O . LYS A 1 80 ? 1.446 -21.484 -6.887 1 94.88 80 LYS A O 1
ATOM 676 N N . PHE A 1 81 ? 2.857 -19.953 -6.121 1 94.25 81 PHE A N 1
ATOM 677 C CA . PHE A 1 81 ? 2.988 -19.281 -7.41 1 94.25 81 PHE A CA 1
ATOM 678 C C . PHE A 1 81 ? 3.645 -20.203 -8.438 1 94.25 81 PHE A C 1
ATOM 680 O O . PHE A 1 81 ? 3.186 -20.297 -9.57 1 94.25 81 PHE A O 1
ATOM 687 N N . ARG A 1 82 ? 4.645 -20.875 -8.008 1 95.56 82 ARG A N 1
ATOM 688 C CA . ARG A 1 82 ? 5.344 -21.797 -8.898 1 95.56 82 ARG A CA 1
ATOM 689 C C . ARG A 1 82 ? 4.43 -22.938 -9.32 1 95.56 82 ARG A C 1
ATOM 691 O O . ARG A 1 82 ? 4.398 -23.312 -10.5 1 95.56 82 ARG A O 1
ATOM 698 N N . GLU A 1 83 ? 3.678 -23.438 -8.336 1 96.88 83 GLU A N 1
ATOM 699 C CA . GLU A 1 83 ? 2.736 -24.516 -8.633 1 96.88 83 GLU A CA 1
ATOM 700 C C . GLU A 1 83 ? 1.668 -24.047 -9.617 1 96.88 83 GLU A C 1
ATOM 702 O O . GLU A 1 83 ? 1.363 -24.75 -10.586 1 96.88 83 GLU A O 1
ATOM 707 N N . LEU A 1 84 ? 1.182 -22.906 -9.352 1 96.56 84 LEU A N 1
ATOM 708 C CA . LEU A 1 84 ? 0.136 -22.344 -10.195 1 96.56 84 LEU A CA 1
ATOM 709 C C . LEU A 1 84 ? 0.661 -22.062 -11.602 1 96.56 84 LEU A C 1
ATOM 711 O O . LEU A 1 84 ? -0.021 -22.344 -12.594 1 96.56 84 LEU A O 1
ATOM 715 N N . ALA A 1 85 ? 1.841 -21.516 -11.68 1 96.69 85 ALA A N 1
ATOM 716 C CA . ALA A 1 85 ? 2.465 -21.219 -12.961 1 96.69 85 ALA A CA 1
ATOM 717 C C . ALA A 1 85 ? 2.652 -22.5 -13.789 1 96.69 85 ALA A C 1
ATOM 719 O O . ALA A 1 85 ? 2.303 -22.531 -14.977 1 96.69 85 ALA A O 1
ATOM 720 N N . ASN A 1 86 ? 3.127 -23.531 -13.188 1 96.56 86 ASN A N 1
ATOM 721 C CA . ASN A 1 86 ? 3.371 -24.797 -13.875 1 96.56 86 ASN A CA 1
ATOM 722 C C . ASN A 1 86 ? 2.07 -25.438 -14.359 1 96.56 86 ASN A C 1
ATOM 724 O O . ASN A 1 86 ? 2.051 -26.109 -15.383 1 96.56 86 ASN A O 1
ATOM 728 N N . LYS A 1 87 ? 1.031 -25.109 -13.68 1 96.69 87 LYS A N 1
ATOM 729 C CA . LYS A 1 87 ? -0.257 -25.734 -13.984 1 96.69 87 LYS A CA 1
ATOM 730 C C . LYS A 1 87 ? -0.993 -24.969 -15.078 1 96.69 87 LYS A C 1
ATOM 732 O O . LYS A 1 87 ? -1.668 -25.562 -15.914 1 96.69 87 LYS A O 1
ATOM 737 N N . LEU A 1 88 ? -0.818 -23.672 -15.086 1 96.56 88 LEU A N 1
ATOM 738 C CA . LEU A 1 88 ? -1.784 -22.891 -15.852 1 96.56 88 LEU A CA 1
ATOM 739 C C . LEU A 1 88 ? -1.105 -22.172 -17.016 1 96.56 88 LEU A C 1
ATOM 741 O O . LEU A 1 88 ? -1.767 -21.781 -17.984 1 96.56 88 LEU A O 1
ATOM 745 N N . LEU A 1 89 ? 0.198 -21.922 -16.953 1 96.25 89 LEU A N 1
ATOM 746 C CA . LEU A 1 89 ? 0.848 -21.062 -17.938 1 96.25 89 LEU A CA 1
ATOM 747 C C . LEU A 1 89 ? 1.348 -21.891 -19.125 1 96.25 89 LEU A C 1
ATOM 749 O O . LEU A 1 89 ? 1.722 -23.062 -18.953 1 96.25 89 LEU A O 1
ATOM 753 N N . ASN A 1 90 ? 1.296 -21.281 -20.25 1 94.81 90 ASN A N 1
ATOM 754 C CA . ASN A 1 90 ? 1.894 -21.938 -21.422 1 94.81 90 ASN A CA 1
ATOM 755 C C . ASN A 1 90 ? 3.412 -21.797 -21.422 1 94.81 90 ASN A C 1
ATOM 757 O O . ASN A 1 90 ? 3.984 -21.188 -20.516 1 94.81 90 ASN A O 1
ATOM 761 N N . LYS A 1 91 ? 4.039 -22.328 -22.438 1 94.62 91 LYS A N 1
ATOM 762 C CA . LYS A 1 91 ? 5.5 -22.406 -22.469 1 94.62 91 LYS A CA 1
ATOM 763 C C . LYS A 1 91 ? 6.125 -21.016 -22.453 1 94.62 91 LYS A C 1
ATOM 765 O O . LYS A 1 91 ? 7.07 -20.766 -21.688 1 94.62 91 LYS A O 1
ATOM 770 N N . GLN A 1 92 ? 5.605 -20.141 -23.188 1 92.62 92 GLN A N 1
ATOM 771 C CA . GLN A 1 92 ? 6.148 -18.781 -23.25 1 92.62 92 GLN A CA 1
ATOM 772 C C . GLN A 1 92 ? 5.926 -18.031 -21.938 1 92.62 92 GLN A C 1
ATOM 774 O O . GLN A 1 92 ? 6.84 -17.391 -21.422 1 92.62 92 GLN A O 1
ATOM 779 N N . GLN A 1 93 ? 4.781 -18.188 -21.391 1 92.56 93 GLN A N 1
ATOM 780 C CA . GLN A 1 93 ? 4.441 -17.562 -20.109 1 92.56 93 GLN A CA 1
ATOM 781 C C . GLN A 1 93 ? 5.301 -18.109 -18.984 1 92.56 93 GLN A C 1
ATOM 783 O O . GLN A 1 93 ? 5.738 -17.375 -18.094 1 92.56 93 GLN A O 1
ATOM 788 N N . LEU A 1 94 ? 5.48 -19.359 -19.016 1 95.88 94 LEU A N 1
ATOM 789 C CA . LEU A 1 94 ? 6.285 -20 -17.984 1 95.88 94 LEU A CA 1
ATOM 790 C C . LEU A 1 94 ? 7.727 -19.516 -18.031 1 95.88 94 LEU A C 1
ATOM 792 O O . LEU A 1 94 ? 8.359 -19.344 -16.984 1 95.88 94 LEU A O 1
ATOM 796 N N . ALA A 1 95 ? 8.242 -19.312 -19.219 1 94.12 95 ALA A N 1
ATOM 797 C CA . ALA A 1 95 ? 9.594 -18.781 -19.359 1 94.12 95 ALA A CA 1
ATOM 798 C C . ALA A 1 95 ? 9.695 -17.391 -18.734 1 94.12 95 ALA A C 1
ATOM 800 O O . ALA A 1 95 ? 10.656 -17.078 -18.031 1 94.12 95 ALA A O 1
ATOM 801 N N . GLU A 1 96 ? 8.672 -16.625 -19 1 91.5 96 GLU A N 1
ATOM 802 C CA . GLU A 1 96 ? 8.625 -15.289 -18.406 1 91.5 96 GLU A CA 1
ATOM 803 C C . GLU A 1 96 ? 8.469 -15.367 -16.891 1 91.5 96 GLU A C 1
ATOM 805 O O . GLU A 1 96 ? 9.047 -14.562 -16.156 1 91.5 96 GLU A O 1
ATOM 810 N N . PHE A 1 97 ? 7.68 -16.312 -16.469 1 93.94 97 PHE A N 1
ATOM 811 C CA . PHE A 1 97 ? 7.488 -16.5 -15.039 1 93.94 97 PHE A CA 1
ATOM 812 C C . PHE A 1 97 ? 8.797 -16.891 -14.359 1 93.94 97 PHE A C 1
ATOM 814 O O . PHE A 1 97 ? 9.094 -16.422 -13.258 1 93.94 97 PHE A O 1
ATOM 821 N N . LYS A 1 98 ? 9.555 -17.672 -14.969 1 94.56 98 LYS A N 1
ATOM 822 C CA . LYS A 1 98 ? 10.836 -18.094 -14.406 1 94.56 98 LYS A CA 1
ATOM 823 C C . LYS A 1 98 ? 11.758 -16.891 -14.195 1 94.56 98 LYS A C 1
ATOM 825 O O . LYS A 1 98 ? 12.461 -16.812 -13.188 1 94.56 98 LYS A O 1
ATOM 830 N N . LYS A 1 99 ? 11.727 -15.992 -15.117 1 91.69 99 LYS A N 1
ATOM 831 C CA . LYS A 1 99 ? 12.508 -14.773 -14.953 1 91.69 99 LYS A CA 1
ATOM 832 C C . LYS A 1 99 ? 12.031 -13.961 -13.75 1 91.69 99 LYS A C 1
ATOM 834 O O . LYS A 1 99 ? 12.836 -13.469 -12.969 1 91.69 99 LYS A O 1
ATOM 839 N N . PHE A 1 100 ? 10.734 -13.867 -13.727 1 87.94 100 PHE A N 1
ATOM 840 C CA . PHE A 1 100 ? 10.109 -13.164 -12.609 1 87.94 100 PHE A CA 1
ATOM 841 C C . PHE A 1 100 ? 10.477 -13.812 -11.281 1 87.94 100 PHE A C 1
ATOM 843 O O . PHE A 1 100 ? 10.852 -13.125 -10.328 1 87.94 100 PHE A O 1
ATOM 850 N N . ASP A 1 101 ? 10.336 -15.086 -11.219 1 90.81 101 ASP A N 1
ATOM 851 C CA . ASP A 1 101 ? 10.625 -15.859 -10.016 1 90.81 101 ASP A CA 1
ATOM 852 C C . ASP A 1 101 ? 12.094 -15.727 -9.609 1 90.81 101 ASP A C 1
ATOM 854 O O . ASP A 1 101 ? 12.406 -15.578 -8.43 1 90.81 101 ASP A O 1
ATOM 858 N N . GLU A 1 102 ? 12.977 -15.758 -10.562 1 91.31 102 GLU A N 1
ATOM 859 C CA . GLU A 1 102 ? 14.406 -15.609 -10.305 1 91.31 102 GLU A CA 1
ATOM 860 C C . GLU A 1 102 ? 14.727 -14.227 -9.742 1 91.31 102 GLU A C 1
ATOM 862 O O . GLU A 1 102 ? 15.539 -14.102 -8.828 1 91.31 102 GLU A O 1
ATOM 867 N N . GLU A 1 103 ? 14.148 -13.273 -10.328 1 85.88 103 GLU A N 1
ATOM 868 C CA . GLU A 1 103 ? 14.352 -11.914 -9.836 1 85.88 103 GLU A CA 1
ATOM 869 C C . GLU A 1 103 ? 13.867 -11.773 -8.391 1 85.88 103 GLU A C 1
ATOM 871 O O . GLU A 1 103 ? 14.531 -11.141 -7.57 1 85.88 103 GLU A O 1
ATOM 876 N N . HIS A 1 104 ? 12.75 -12.367 -8.156 1 87.5 104 HIS A N 1
ATOM 877 C CA . HIS A 1 104 ? 12.211 -12.312 -6.801 1 87.5 104 HIS A CA 1
ATOM 878 C C . HIS A 1 104 ? 13.125 -13.039 -5.816 1 87.5 104 HIS A C 1
ATOM 880 O O . HIS A 1 104 ? 13.312 -12.578 -4.688 1 87.5 104 HIS A O 1
ATOM 886 N N . GLU A 1 105 ? 13.609 -14.125 -6.246 1 90.31 105 GLU A N 1
ATOM 887 C CA . GLU A 1 105 ? 14.547 -14.852 -5.395 1 90.31 105 GLU A CA 1
ATOM 888 C C . GLU A 1 105 ? 15.805 -14.031 -5.133 1 90.31 105 GLU A C 1
ATOM 890 O O . GLU A 1 105 ? 16.328 -14.031 -4.02 1 90.31 105 GLU A O 1
ATOM 895 N N . ARG A 1 106 ? 16.25 -13.352 -6.145 1 90.88 106 ARG A N 1
ATOM 896 C CA . ARG A 1 106 ? 17.406 -12.484 -5.984 1 90.88 106 ARG A CA 1
ATOM 897 C C . ARG A 1 106 ? 17.109 -11.359 -4.996 1 90.88 106 ARG A C 1
ATOM 899 O O . ARG A 1 106 ? 17.938 -11.07 -4.117 1 90.88 106 ARG A O 1
ATOM 906 N N . MET A 1 107 ? 15.984 -10.797 -5.117 1 87 107 MET A N 1
ATOM 907 C CA . MET A 1 107 ? 15.586 -9.711 -4.223 1 87 107 MET A CA 1
ATOM 908 C C . MET A 1 107 ? 15.5 -10.195 -2.781 1 87 107 MET A C 1
ATOM 910 O O . MET A 1 107 ? 15.875 -9.477 -1.855 1 87 107 MET A O 1
ATOM 914 N N . LYS A 1 108 ? 15 -11.375 -2.609 1 88.81 108 LYS A N 1
ATOM 915 C CA . LYS A 1 108 ? 14.914 -11.961 -1.276 1 88.81 108 LYS A CA 1
ATOM 916 C C . LYS A 1 108 ? 16.297 -12.125 -0.656 1 88.81 108 LYS A C 1
ATOM 918 O O . LYS A 1 108 ? 16.484 -11.836 0.525 1 88.81 108 LYS A O 1
ATOM 923 N N . LYS A 1 109 ? 17.172 -12.594 -1.451 1 91.81 109 LYS A N 1
ATOM 924 C CA . LYS A 1 109 ? 18.547 -12.781 -0.978 1 91.81 109 LYS A CA 1
ATOM 925 C C . LYS A 1 109 ? 19.203 -11.453 -0.63 1 91.81 109 LYS A C 1
ATOM 927 O O . LYS A 1 109 ? 19.859 -11.328 0.401 1 91.81 109 LYS A O 1
ATOM 932 N N . GLU A 1 110 ? 19 -10.5 -1.491 1 90.88 110 GLU A N 1
ATOM 933 C CA . GLU A 1 110 ? 19.547 -9.164 -1.238 1 90.88 110 GLU A CA 1
ATOM 934 C C . GLU A 1 110 ? 18.969 -8.57 0.04 1 90.88 110 GLU A C 1
ATOM 936 O O . GLU A 1 110 ? 19.688 -7.934 0.816 1 90.88 110 GLU A O 1
ATOM 941 N N . PHE A 1 111 ? 17.734 -8.766 0.22 1 90.56 111 PHE A N 1
ATOM 942 C CA . PHE A 1 111 ? 17.078 -8.281 1.426 1 90.56 111 PHE A CA 1
ATOM 943 C C . PHE A 1 111 ? 17.656 -8.945 2.668 1 90.56 111 PHE A C 1
ATOM 945 O O . PHE A 1 111 ? 17.922 -8.273 3.668 1 90.56 111 PHE A O 1
ATOM 952 N N . ALA A 1 112 ? 17.766 -10.242 2.576 1 92.81 112 ALA A N 1
ATOM 953 C CA . ALA A 1 112 ? 18.344 -10.977 3.693 1 92.81 112 ALA A CA 1
ATOM 954 C C . ALA A 1 112 ? 19.75 -10.461 4.016 1 92.81 112 ALA A C 1
ATOM 956 O O . ALA A 1 112 ? 20.125 -10.375 5.184 1 92.81 112 ALA A O 1
ATOM 957 N N . GLU A 1 113 ? 20.5 -10.148 2.994 1 94.44 113 GLU A N 1
ATOM 958 C CA . GLU A 1 113 ? 21.828 -9.586 3.189 1 94.44 113 GLU A CA 1
ATOM 959 C C . GLU A 1 113 ? 21.766 -8.219 3.865 1 94.44 113 GLU A C 1
ATOM 961 O O . GLU A 1 113 ? 22.562 -7.918 4.75 1 94.44 113 GLU A O 1
ATOM 966 N N . LYS A 1 114 ? 20.859 -7.449 3.465 1 93.69 114 LYS A N 1
ATOM 967 C CA . LYS A 1 114 ? 20.688 -6.133 4.07 1 93.69 114 LYS A CA 1
ATOM 968 C C . LYS A 1 114 ? 20.297 -6.246 5.539 1 93.69 114 LYS A C 1
ATOM 970 O O . LYS A 1 114 ? 20.75 -5.457 6.371 1 93.69 114 LYS A O 1
ATOM 975 N N . VAL A 1 115 ? 19.438 -7.18 5.832 1 94.81 115 VAL A N 1
ATOM 976 C CA . VAL A 1 115 ? 19.016 -7.414 7.215 1 94.81 115 VAL A CA 1
ATOM 977 C C . VAL A 1 115 ? 20.234 -7.77 8.062 1 94.81 115 VAL A C 1
ATOM 979 O O . VAL A 1 115 ? 20.375 -7.305 9.195 1 94.81 115 VAL A O 1
ATOM 982 N N . SER A 1 116 ? 21.094 -8.562 7.473 1 95 116 SER A N 1
ATOM 983 C CA . SER A 1 116 ? 22.281 -9.016 8.203 1 95 116 SER A CA 1
ATOM 984 C C . SER A 1 116 ? 23.234 -7.852 8.477 1 95 116 SER A C 1
ATOM 986 O O . SER A 1 116 ? 24.062 -7.926 9.391 1 95 116 SER A O 1
ATOM 988 N N . LYS A 1 117 ? 23.172 -6.715 7.766 1 95.38 117 LYS A N 1
ATOM 989 C CA . LYS A 1 117 ? 24.094 -5.59 7.879 1 95.38 117 LYS A CA 1
ATOM 990 C C . LYS A 1 117 ? 23.5 -4.484 8.758 1 95.38 117 LYS A C 1
ATOM 992 O O . LYS A 1 117 ? 24.125 -3.439 8.945 1 95.38 117 LYS A O 1
ATOM 997 N N . LEU A 1 118 ? 22.375 -4.773 9.266 1 96.38 118 LEU A N 1
ATOM 998 C CA . LEU A 1 118 ? 21.734 -3.793 10.141 1 96.38 118 LEU A CA 1
ATOM 999 C C . LEU A 1 118 ? 22.516 -3.623 11.438 1 96.38 118 LEU A C 1
ATOM 1001 O O . LEU A 1 118 ? 23.172 -4.559 11.891 1 96.38 118 LEU A O 1
ATOM 1005 N N . SER A 1 119 ? 22.406 -2.393 11.961 1 96.69 119 SER A N 1
ATOM 1006 C CA . SER A 1 119 ? 22.922 -2.195 13.312 1 96.69 119 SER A CA 1
ATOM 1007 C C . SER A 1 119 ? 22.156 -3.035 14.328 1 96.69 119 SER A C 1
ATOM 1009 O O . SER A 1 119 ? 21.031 -3.475 14.055 1 96.69 119 SER A O 1
ATOM 1011 N N . PRO A 1 120 ? 22.734 -3.332 15.453 1 96.5 120 PRO A N 1
ATOM 1012 C CA . PRO A 1 120 ? 22.078 -4.176 16.453 1 96.5 120 PRO A CA 1
ATOM 1013 C C . PRO A 1 120 ? 20.688 -3.652 16.844 1 96.5 120 PRO A C 1
ATOM 1015 O O . PRO A 1 120 ? 19.734 -4.43 16.953 1 96.5 120 PRO A O 1
ATOM 1018 N N . LYS A 1 121 ? 20.594 -2.375 17.031 1 96.88 121 LYS A N 1
ATOM 1019 C CA . LYS A 1 121 ? 19.297 -1.795 17.422 1 96.88 121 LYS A CA 1
ATOM 1020 C C . LYS A 1 121 ? 18.297 -1.903 16.281 1 96.88 121 LYS A C 1
ATOM 1022 O O . LYS A 1 121 ? 17.109 -2.152 16.516 1 96.88 121 LYS A O 1
ATOM 1027 N N . ALA A 1 122 ? 18.75 -1.737 15.07 1 96.94 122 ALA A N 1
ATOM 1028 C CA . ALA A 1 122 ? 17.875 -1.875 13.906 1 96.94 122 ALA A CA 1
ATOM 1029 C C . ALA A 1 122 ? 17.438 -3.324 13.719 1 96.94 122 ALA A C 1
ATOM 1031 O O . ALA A 1 122 ? 16.312 -3.59 13.305 1 96.94 122 ALA A O 1
ATOM 1032 N N . LYS A 1 123 ? 18.344 -4.223 13.992 1 97 123 LYS A N 1
ATOM 1033 C CA . LYS A 1 123 ? 18.016 -5.641 13.891 1 97 123 LYS A CA 1
ATOM 1034 C C . LYS A 1 123 ? 16.922 -6.012 14.883 1 97 123 LYS A C 1
ATOM 1036 O O . LYS A 1 123 ? 16 -6.77 14.547 1 97 123 LYS A O 1
ATOM 1041 N N . GLU A 1 124 ? 17.031 -5.488 16.016 1 97.25 124 GLU A N 1
ATOM 1042 C CA . GLU A 1 124 ? 15.992 -5.73 17.016 1 97.25 124 GLU A CA 1
ATOM 1043 C C . GLU A 1 124 ? 14.641 -5.195 16.562 1 97.25 124 GLU A C 1
ATOM 1045 O O . GLU A 1 124 ? 13.617 -5.875 16.688 1 97.25 124 GLU A O 1
ATOM 1050 N N . ALA A 1 125 ? 14.664 -3.992 16.047 1 96.81 125 ALA A N 1
ATOM 1051 C CA . ALA A 1 125 ? 13.43 -3.395 15.539 1 96.81 125 ALA A CA 1
ATOM 1052 C C . ALA A 1 125 ? 12.852 -4.227 14.398 1 96.81 125 ALA A C 1
ATOM 1054 O O . ALA A 1 125 ? 11.641 -4.461 14.352 1 96.81 125 ALA A O 1
ATOM 1055 N N . TYR A 1 126 ? 13.711 -4.684 13.523 1 96.25 126 TYR A N 1
ATOM 1056 C CA . TYR A 1 126 ? 13.266 -5.512 12.406 1 96.25 126 TYR A CA 1
ATOM 1057 C C . TYR A 1 126 ? 12.617 -6.793 12.906 1 96.25 126 TYR A C 1
ATOM 1059 O O . TYR A 1 126 ? 11.57 -7.203 12.398 1 96.25 126 TYR A O 1
ATOM 1067 N N . GLU A 1 127 ? 13.242 -7.426 13.852 1 96.81 127 GLU A N 1
ATOM 1068 C CA . GLU A 1 127 ? 12.711 -8.68 14.383 1 96.81 127 GLU A CA 1
ATOM 1069 C C . GLU A 1 127 ? 11.328 -8.477 15 1 96.81 127 GLU A C 1
ATOM 1071 O O . GLU A 1 127 ? 10.453 -9.328 14.859 1 96.81 127 GLU A O 1
ATOM 1076 N N . LYS A 1 128 ? 11.18 -7.379 15.672 1 97.19 128 LYS A N 1
ATOM 1077 C CA . LYS A 1 128 ? 9.875 -7.062 16.234 1 97.19 128 LYS A CA 1
ATOM 1078 C C . LYS A 1 128 ? 8.836 -6.859 15.125 1 97.19 128 LYS A C 1
ATOM 1080 O O . LYS A 1 128 ? 7.719 -7.367 15.211 1 97.19 128 LYS A O 1
ATOM 1085 N N . LEU A 1 129 ? 9.219 -6.121 14.109 1 95.56 129 LEU A N 1
ATOM 1086 C CA . LEU A 1 129 ? 8.312 -5.863 12.992 1 95.56 129 LEU A CA 1
ATOM 1087 C C . LEU A 1 129 ? 7.992 -7.152 12.242 1 95.56 129 LEU A C 1
ATOM 1089 O O . LEU A 1 129 ? 6.844 -7.375 11.844 1 95.56 129 LEU A O 1
ATOM 1093 N N . ASP A 1 130 ? 8.977 -7.953 12.047 1 93.31 130 ASP A N 1
ATOM 1094 C CA . ASP A 1 130 ? 8.781 -9.227 11.359 1 93.31 130 ASP A CA 1
ATOM 1095 C C . ASP A 1 130 ? 7.859 -10.141 12.172 1 93.31 130 ASP A C 1
ATOM 1097 O O . ASP A 1 130 ? 7.059 -10.891 11.602 1 93.31 130 ASP A O 1
ATOM 1101 N N . SER A 1 131 ? 8.031 -10.117 13.453 1 95.56 131 SER A N 1
ATOM 1102 C CA . SER A 1 131 ? 7.148 -10.898 14.312 1 95.56 131 SER A CA 1
ATOM 1103 C C . SER A 1 131 ? 5.695 -10.453 14.172 1 95.56 131 SER A C 1
ATOM 1105 O O . SER A 1 131 ? 4.785 -11.289 14.164 1 95.56 131 SER A O 1
ATOM 1107 N N . LEU A 1 132 ? 5.508 -9.188 14.07 1 95.75 132 LEU A N 1
ATOM 1108 C CA . LEU A 1 132 ? 4.156 -8.672 13.867 1 95.75 132 LEU A CA 1
ATOM 1109 C C . LEU A 1 132 ? 3.586 -9.156 12.531 1 95.75 132 LEU A C 1
ATOM 1111 O O . LEU A 1 132 ? 2.406 -9.492 12.445 1 95.75 132 LEU A O 1
ATOM 1115 N N . ARG A 1 133 ? 4.406 -9.102 11.539 1 92.5 133 ARG A N 1
ATOM 1116 C CA . ARG A 1 133 ? 3.98 -9.586 10.227 1 92.5 133 ARG A CA 1
ATOM 1117 C C . ARG A 1 133 ? 3.539 -11.039 10.297 1 92.5 133 ARG A C 1
ATOM 1119 O O . ARG A 1 133 ? 2.5 -11.406 9.742 1 92.5 133 ARG A O 1
ATOM 1126 N N . LYS A 1 134 ? 4.312 -11.844 10.984 1 93.5 134 LYS A N 1
ATOM 1127 C CA . LYS A 1 134 ? 3.99 -13.258 11.125 1 93.5 134 LYS A CA 1
ATOM 1128 C C . LYS A 1 134 ? 2.705 -13.453 11.93 1 93.5 134 LYS A C 1
ATOM 1130 O O . LYS A 1 134 ? 1.9 -14.336 11.617 1 93.5 134 LYS A O 1
ATOM 1135 N N . GLU A 1 135 ? 2.564 -12.656 12.898 1 95.81 135 GLU A N 1
ATOM 1136 C CA . GLU A 1 135 ? 1.348 -12.734 13.695 1 95.81 135 GLU A CA 1
ATOM 1137 C C . GLU A 1 135 ? 0.119 -12.359 12.875 1 95.81 135 GLU A C 1
ATOM 1139 O O . GLU A 1 135 ? -0.946 -12.961 13.031 1 95.81 135 GLU A O 1
ATOM 1144 N N . ARG A 1 136 ? 0.263 -11.406 12.047 1 95.38 136 ARG A N 1
ATOM 1145 C CA . ARG A 1 136 ? -0.84 -11.008 11.18 1 95.38 136 ARG A CA 1
ATOM 1146 C C . ARG A 1 136 ? -1.278 -12.164 10.289 1 95.38 136 ARG A C 1
ATOM 1148 O O . ARG A 1 136 ? -2.475 -12.414 10.133 1 95.38 136 ARG A O 1
ATOM 1155 N N . VAL A 1 137 ? -0.335 -12.844 9.75 1 93.81 137 VAL A N 1
ATOM 1156 C CA . VAL A 1 137 ? -0.631 -13.984 8.898 1 93.81 137 VAL A CA 1
ATOM 1157 C C . VAL A 1 137 ? -1.386 -15.047 9.695 1 93.81 137 VAL A C 1
ATOM 1159 O O . VAL A 1 137 ? -2.357 -15.625 9.203 1 93.81 137 VAL A O 1
ATOM 1162 N N . LYS A 1 138 ? -0.963 -15.242 10.891 1 95.38 138 LYS A N 1
ATOM 1163 C CA . LYS A 1 138 ? -1.61 -16.234 11.75 1 95.38 138 LYS A CA 1
ATOM 1164 C C . LYS A 1 138 ? -3.066 -15.859 12.016 1 95.38 138 LYS A C 1
ATOM 1166 O O . LYS A 1 138 ? -3.945 -16.719 12 1 95.38 138 LYS A O 1
ATOM 1171 N N . ILE A 1 139 ? -3.271 -14.617 12.211 1 96.31 139 ILE A N 1
ATOM 1172 C CA . ILE A 1 139 ? -4.629 -14.148 12.461 1 96.31 139 ILE A CA 1
ATOM 1173 C C . ILE A 1 139 ? -5.508 -14.438 11.242 1 96.31 139 ILE A C 1
ATOM 1175 O O . ILE A 1 139 ? -6.621 -14.945 11.383 1 96.31 139 ILE A O 1
ATOM 1179 N N . TYR A 1 140 ? -5.004 -14.18 10.078 1 95.56 140 TYR A N 1
ATOM 1180 C CA . TYR A 1 140 ? -5.77 -14.414 8.852 1 95.56 140 TYR A CA 1
ATOM 1181 C C . TYR A 1 140 ? -5.992 -15.906 8.625 1 95.56 140 TYR A C 1
ATOM 1183 O O . TYR A 1 140 ? -7.051 -16.312 8.148 1 95.56 140 TYR A O 1
ATOM 1191 N N . LYS A 1 141 ? -5.023 -16.688 8.992 1 93.94 141 LYS A N 1
ATOM 1192 C CA . LYS A 1 141 ? -5.125 -18.141 8.828 1 93.94 141 LYS A CA 1
ATOM 1193 C C . LYS A 1 141 ? -6.234 -18.719 9.703 1 93.94 141 LYS A C 1
ATOM 1195 O O . LYS A 1 141 ? -6.867 -19.719 9.336 1 93.94 141 LYS A O 1
ATOM 1200 N N . GLU A 1 142 ? -6.426 -18.109 10.758 1 94.56 142 GLU A N 1
ATOM 1201 C CA . GLU A 1 142 ? -7.398 -18.609 11.727 1 94.56 142 GLU A CA 1
ATOM 1202 C C . GLU A 1 142 ? -8.812 -18.141 11.375 1 94.56 142 GLU A C 1
ATOM 1204 O O . GLU A 1 142 ? -9.789 -18.656 11.922 1 94.56 142 GLU A O 1
ATOM 1209 N N . MET A 1 143 ? -8.938 -17.281 10.445 1 95.19 143 MET A N 1
ATOM 1210 C CA . MET A 1 143 ? -10.242 -16.734 10.07 1 95.19 143 MET A CA 1
ATOM 1211 C C . MET A 1 143 ? -10.984 -17.703 9.156 1 95.19 143 MET A C 1
ATOM 1213 O O . MET A 1 143 ? -10.383 -18.312 8.266 1 95.19 143 MET A O 1
ATOM 1217 N N . SER A 1 144 ? -12.227 -17.875 9.477 1 94.5 144 SER A N 1
ATOM 1218 C CA . SER A 1 144 ? -13.078 -18.547 8.5 1 94.5 144 SER A CA 1
ATOM 1219 C C . SER A 1 144 ? -13.266 -17.703 7.246 1 94.5 144 SER A C 1
ATOM 1221 O O . SER A 1 144 ? -13.023 -16.5 7.262 1 94.5 144 SER A O 1
ATOM 1223 N N . PRO A 1 145 ? -13.656 -18.281 6.172 1 91.69 145 PRO A N 1
ATOM 1224 C CA . PRO A 1 145 ? -13.891 -17.516 4.945 1 91.69 145 PRO A CA 1
ATOM 1225 C C . PRO A 1 145 ? -14.891 -16.375 5.137 1 91.69 145 PRO A C 1
ATOM 1227 O O . PRO A 1 145 ? -14.719 -15.297 4.574 1 91.69 145 PRO A O 1
ATOM 1230 N N . GLU A 1 146 ? -15.859 -16.609 5.949 1 93.62 146 GLU A N 1
ATOM 1231 C CA . GLU A 1 146 ? -16.875 -15.594 6.199 1 93.62 146 GLU A CA 1
ATOM 1232 C C . GLU A 1 146 ? -16.297 -14.414 6.973 1 93.62 146 GLU A C 1
ATOM 1234 O O . GLU A 1 146 ? -16.578 -13.258 6.648 1 93.62 146 GLU A O 1
ATOM 1239 N N . VAL A 1 147 ? -15.508 -14.727 7.957 1 95.38 147 VAL A N 1
ATOM 1240 C CA . VAL A 1 147 ? -14.883 -13.688 8.773 1 95.38 147 VAL A CA 1
ATOM 1241 C C . VAL A 1 147 ? -13.883 -12.898 7.934 1 95.38 147 VAL A C 1
ATOM 1243 O O . VAL A 1 147 ? -13.812 -11.672 8.031 1 95.38 147 VAL A O 1
ATOM 1246 N N . ARG A 1 148 ? -13.219 -13.633 7.121 1 94.12 148 ARG A N 1
ATOM 1247 C CA . ARG A 1 148 ? -12.234 -12.992 6.25 1 94.12 148 ARG A CA 1
ATOM 1248 C C . ARG A 1 148 ? -12.906 -11.992 5.309 1 94.12 148 ARG A C 1
ATOM 1250 O O . ARG A 1 148 ? -12.406 -10.883 5.113 1 94.12 148 ARG A O 1
ATOM 1257 N N . GLU A 1 149 ? -13.922 -12.383 4.75 1 90.81 149 GLU A N 1
ATOM 1258 C CA . GLU A 1 149 ? -14.656 -11.508 3.85 1 90.81 149 GLU A CA 1
ATOM 1259 C C . GLU A 1 149 ? -15.148 -10.25 4.574 1 90.81 149 GLU A C 1
ATOM 1261 O O . GLU A 1 149 ? -15.055 -9.148 4.043 1 90.81 149 GLU A O 1
ATOM 1266 N N . GLU A 1 150 ? -15.625 -10.422 5.781 1 94.25 150 GLU A N 1
ATOM 1267 C CA . GLU A 1 150 ? -16.094 -9.289 6.574 1 94.25 150 GLU A CA 1
ATOM 1268 C C . GLU A 1 150 ? -14.953 -8.305 6.859 1 94.25 150 GLU A C 1
ATOM 1270 O O . GLU A 1 150 ? -15.133 -7.094 6.738 1 94.25 150 GLU A O 1
ATOM 1275 N N . ILE A 1 151 ? -13.836 -8.883 7.18 1 94 151 ILE A N 1
ATOM 1276 C CA . ILE A 1 151 ? -12.672 -8.07 7.523 1 94 151 ILE A CA 1
ATOM 1277 C C . ILE A 1 151 ? -12.156 -7.348 6.277 1 94 151 ILE A C 1
ATOM 1279 O O . ILE A 1 151 ? -11.836 -6.16 6.328 1 94 151 ILE A O 1
ATOM 1283 N N . GLU A 1 152 ? -12.117 -8.016 5.207 1 87.88 152 GLU A N 1
ATOM 1284 C CA . GLU A 1 152 ? -11.656 -7.41 3.963 1 87.88 152 GLU A CA 1
ATOM 1285 C C . GLU A 1 152 ? -12.586 -6.285 3.521 1 87.88 152 GLU A C 1
ATOM 1287 O O . GLU A 1 152 ? -12.133 -5.238 3.059 1 87.88 152 GLU A O 1
ATOM 1292 N N . GLN A 1 153 ? -13.797 -6.523 3.652 1 86.88 153 GLN A N 1
ATOM 1293 C CA . GLN A 1 153 ? -14.758 -5.477 3.322 1 86.88 153 GLN A CA 1
ATOM 1294 C C . GLN A 1 153 ? -14.594 -4.266 4.238 1 86.88 153 GLN A C 1
ATOM 1296 O O . GLN A 1 153 ? -14.688 -3.125 3.785 1 86.88 153 GLN A O 1
ATOM 1301 N N . LEU A 1 154 ? -14.406 -4.555 5.531 1 91.25 154 LEU A N 1
ATOM 1302 C CA . LEU A 1 154 ? -14.203 -3.48 6.5 1 91.25 154 LEU A CA 1
ATOM 1303 C C . LEU A 1 154 ? -13.031 -2.596 6.09 1 91.25 154 LEU A C 1
ATOM 1305 O O . LEU A 1 154 ? -13.164 -1.37 6.031 1 91.25 154 LEU A O 1
ATOM 1309 N N . PHE A 1 155 ? -11.953 -3.246 5.695 1 86.31 155 PHE A N 1
ATOM 1310 C CA . PHE A 1 155 ? -10.727 -2.498 5.457 1 86.31 155 PHE A CA 1
ATOM 1311 C C . PHE A 1 155 ? -10.727 -1.885 4.062 1 86.31 155 PHE A C 1
ATOM 1313 O O . PHE A 1 155 ? -9.875 -1.053 3.744 1 86.31 155 PHE A O 1
ATOM 1320 N N . SER A 1 156 ? -11.625 -2.289 3.246 1 77.69 156 SER A N 1
ATOM 1321 C CA . SER A 1 156 ? -11.75 -1.669 1.933 1 77.69 156 SER A CA 1
ATOM 1322 C C . SER A 1 156 ? -12.156 -0.203 2.051 1 77.69 156 SER A C 1
ATOM 1324 O O . SER A 1 156 ? -11.961 0.579 1.118 1 77.69 156 SER A O 1
ATOM 1326 N N . THR A 1 157 ? -12.648 0.186 3.184 1 73.88 157 THR A N 1
ATOM 1327 C CA . THR A 1 157 ? -13.094 1.558 3.398 1 73.88 157 THR A CA 1
ATOM 1328 C C . THR A 1 157 ? -12.289 2.223 4.508 1 73.88 157 THR A C 1
ATOM 1330 O O . THR A 1 157 ? -12.719 3.221 5.09 1 73.88 157 THR A O 1
ATOM 1333 N N . TRP A 1 158 ? -11.164 1.695 4.785 1 76 158 TRP A N 1
ATOM 1334 C CA . TRP A 1 158 ? -10.32 2.207 5.859 1 76 158 TRP A CA 1
ATOM 1335 C C . TRP A 1 158 ? -9.82 3.609 5.535 1 76 158 TRP A C 1
ATOM 1337 O O . TRP A 1 158 ? -9.25 3.838 4.465 1 76 158 TRP A O 1
ATOM 1347 N N . PRO A 1 159 ? -10.047 4.523 6.457 1 68.25 159 PRO A N 1
ATOM 1348 C CA . PRO A 1 159 ? -9.664 5.91 6.18 1 68.25 159 PRO A CA 1
ATOM 1349 C C . PRO A 1 159 ? -8.148 6.094 6.109 1 68.25 159 PRO A C 1
ATOM 1351 O O . PRO A 1 159 ? -7.668 7.074 5.527 1 68.25 159 PRO A O 1
ATOM 1354 N N . GLY A 1 160 ? -7.383 5.25 6.84 1 60.81 160 GLY A N 1
ATOM 1355 C CA . GLY A 1 160 ? -5.938 5.41 6.82 1 60.81 160 GLY A CA 1
ATOM 1356 C C . GLY A 1 160 ? -5.305 4.945 5.52 1 60.81 160 GLY A C 1
ATOM 1357 O O . GLY A 1 160 ? -4.082 4.984 5.371 1 60.81 160 GLY A O 1
ATOM 1358 N N . LYS A 1 161 ? -6.055 4.344 4.703 1 54.97 161 LYS A N 1
ATOM 1359 C CA . LYS A 1 161 ? -5.512 3.916 3.414 1 54.97 161 LYS A CA 1
ATOM 1360 C C . LYS A 1 161 ? -4.949 5.102 2.637 1 54.97 161 LYS A C 1
ATOM 1362 O O . LYS A 1 161 ? -5.645 6.094 2.414 1 54.97 161 LYS A O 1
ATOM 1367 N N . ASP A 1 162 ? -4.023 5.727 3.285 1 45.09 162 ASP A N 1
ATOM 1368 C CA . ASP A 1 162 ? -3.449 6.914 2.656 1 45.09 162 ASP A CA 1
ATOM 1369 C C . ASP A 1 162 ? -3.539 6.824 1.135 1 45.09 162 ASP A C 1
ATOM 1371 O O . ASP A 1 162 ? -3.277 5.773 0.551 1 45.09 162 ASP A O 1
ATOM 1375 N N . SER A 1 163 ? -4.387 7.516 0.623 1 39.84 163 SER A N 1
ATOM 1376 C CA . SER A 1 163 ? -4.457 7.695 -0.824 1 39.84 163 SER A CA 1
ATOM 1377 C C . SER A 1 163 ? -3.109 7.418 -1.481 1 39.84 163 SER A C 1
ATOM 1379 O O . SER A 1 163 ? -3.041 7.168 -2.688 1 39.84 163 SER A O 1
ATOM 1381 N N . GLY A 1 164 ? -1.988 8.047 -0.934 1 35.41 164 GLY A N 1
ATOM 1382 C CA . GLY A 1 164 ? -0.754 7.891 -1.686 1 35.41 164 GLY A CA 1
ATOM 1383 C C . GLY A 1 164 ? -0.244 6.461 -1.699 1 35.41 164 GLY A C 1
ATOM 1384 O O . GLY A 1 164 ? 0.04 5.91 -2.764 1 35.41 164 GLY A O 1
ATOM 1385 N N . SER A 1 165 ? 0.71 6.078 -0.622 1 33.75 165 SER A N 1
ATOM 1386 C CA . SER A 1 165 ? 1.59 4.914 -0.667 1 33.75 165 SER A CA 1
ATOM 1387 C C . SER A 1 165 ? 0.864 3.656 -0.205 1 33.75 165 SER A C 1
ATOM 1389 O O . SER A 1 165 ? 0.485 3.545 0.962 1 33.75 165 SER A O 1
ATOM 1391 N N . ASN A 1 166 ? -0.197 3.275 -0.72 1 33.44 166 ASN A N 1
ATOM 1392 C CA . ASN A 1 166 ? -0.724 1.975 -0.319 1 33.44 166 ASN A CA 1
ATOM 1393 C C . ASN A 1 166 ? 0.396 0.977 -0.043 1 33.44 166 ASN A C 1
ATOM 1395 O O . ASN A 1 166 ? 0.184 -0.236 -0.111 1 33.44 166 ASN A O 1
ATOM 1399 N N . SER A 1 167 ? 1.671 1.331 0.07 1 29.08 167 SER A N 1
ATOM 1400 C CA . SER A 1 167 ? 2.74 0.339 0.136 1 29.08 167 SER A CA 1
ATOM 1401 C C . SER A 1 167 ? 2.799 -0.32 1.51 1 29.08 167 SER A C 1
ATOM 1403 O O . SER A 1 167 ? 3.67 -1.152 1.769 1 29.08 167 SER A O 1
ATOM 1405 N N . VAL A 1 168 ? 1.939 -0.147 2.469 1 25.66 168 VAL A N 1
ATOM 1406 C CA . VAL A 1 168 ? 2.592 -0.852 3.568 1 25.66 168 VAL A CA 1
ATOM 1407 C C . VAL A 1 168 ? 2.471 -2.359 3.359 1 25.66 168 VAL A C 1
ATOM 1409 O O . VAL A 1 168 ? 1.407 -2.857 2.984 1 25.66 168 VAL A O 1
ATOM 1412 N N . MET B 1 1 ? 5.566 16.266 -16.469 1 52.62 1 MET B N 1
ATOM 1413 C CA . MET B 1 1 ? 6.484 15.367 -17.156 1 52.62 1 MET B CA 1
ATOM 1414 C C . MET B 1 1 ? 7.395 16.141 -18.109 1 52.62 1 MET B C 1
ATOM 1416 O O . MET B 1 1 ? 6.945 17.062 -18.797 1 52.62 1 MET B O 1
ATOM 1420 N N . PRO B 1 2 ? 8.664 15.711 -18.016 1 55.78 2 PRO B N 1
ATOM 1421 C CA . PRO B 1 2 ? 9.586 16.328 -18.953 1 55.78 2 PRO B CA 1
ATOM 1422 C C . PRO B 1 2 ? 9.156 16.141 -20.406 1 55.78 2 PRO B C 1
ATOM 1424 O O . PRO B 1 2 ? 8.555 15.117 -20.75 1 55.78 2 PRO B O 1
ATOM 1427 N N . ALA B 1 3 ? 9.398 17.172 -21.203 1 56.06 3 ALA B N 1
ATOM 1428 C CA . ALA B 1 3 ? 8.914 17.25 -22.578 1 56.06 3 ALA B CA 1
ATOM 1429 C C . ALA B 1 3 ? 9.266 15.984 -23.359 1 56.06 3 ALA B C 1
ATOM 1431 O O . ALA B 1 3 ? 8.445 15.477 -24.125 1 56.06 3 ALA B O 1
ATOM 1432 N N . ALA B 1 4 ? 10.445 15.547 -23.141 1 56 4 ALA B N 1
ATOM 1433 C CA . ALA B 1 4 ? 10.891 14.375 -23.891 1 56 4 ALA B CA 1
ATOM 1434 C C . ALA B 1 4 ? 10.055 13.148 -23.531 1 56 4 ALA B C 1
ATOM 1436 O O . ALA B 1 4 ? 9.617 12.414 -24.422 1 56 4 ALA B O 1
ATOM 1437 N N . GLU B 1 5 ? 9.922 12.977 -22.234 1 57.88 5 GLU B N 1
ATOM 1438 C CA . GLU B 1 5 ? 9.148 11.812 -21.797 1 57.88 5 GLU B CA 1
ATOM 1439 C C . GLU B 1 5 ? 7.676 11.961 -22.156 1 57.88 5 GLU B C 1
ATOM 1441 O O . GLU B 1 5 ? 7.016 10.984 -22.531 1 57.88 5 GLU B O 1
ATOM 1446 N N . LYS B 1 6 ? 7.242 13.062 -22.125 1 56.22 6 LYS B N 1
ATOM 1447 C CA . LYS B 1 6 ? 5.875 13.336 -22.562 1 56.22 6 LYS B CA 1
ATOM 1448 C C . LYS B 1 6 ? 5.688 12.969 -24.031 1 56.22 6 LYS B C 1
ATOM 1450 O O . LYS B 1 6 ? 4.715 12.297 -24.391 1 56.22 6 LYS B O 1
ATOM 1455 N N . GLN B 1 7 ? 6.551 13.422 -24.797 1 56.56 7 GLN B N 1
ATOM 1456 C CA . GLN B 1 7 ? 6.496 13.117 -26.219 1 56.56 7 GLN B CA 1
ATOM 1457 C C . GLN B 1 7 ? 6.566 11.617 -26.469 1 56.56 7 GLN B C 1
ATOM 1459 O O . GLN B 1 7 ? 5.883 11.086 -27.344 1 56.56 7 GLN B O 1
ATOM 1464 N N . GLU B 1 8 ? 7.402 11.102 -25.672 1 59.84 8 GLU B N 1
ATOM 1465 C CA . GLU B 1 8 ? 7.543 9.656 -25.828 1 59.84 8 GLU B CA 1
ATOM 1466 C C . GLU B 1 8 ? 6.254 8.938 -25.453 1 59.84 8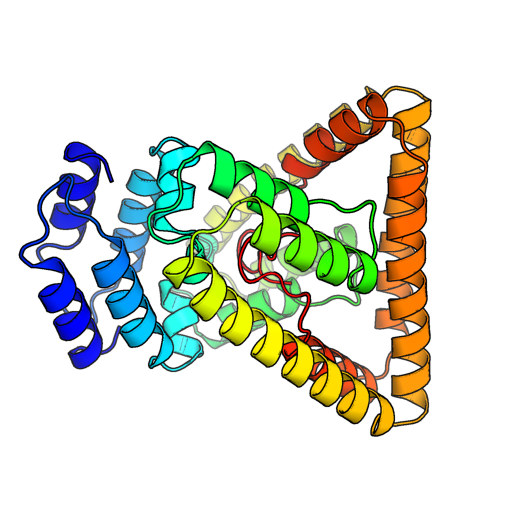 GLU B C 1
ATOM 1468 O O . GLU B 1 8 ? 5.828 8.008 -26.156 1 59.84 8 GLU B O 1
ATOM 1473 N N . VAL B 1 9 ? 5.684 9.406 -24.375 1 58.88 9 VAL B N 1
ATOM 1474 C CA . VAL B 1 9 ? 4.426 8.781 -23.969 1 58.88 9 VAL B CA 1
ATOM 1475 C C . VAL B 1 9 ? 3.355 9.055 -25.031 1 58.88 9 VAL B C 1
ATOM 1477 O O . VAL B 1 9 ? 2.602 8.148 -25.406 1 58.88 9 VAL B O 1
ATOM 1480 N N . GLU B 1 10 ? 3.373 10.156 -25.578 1 58.38 10 GLU B N 1
ATOM 1481 C CA . GLU B 1 10 ? 2.426 10.508 -26.641 1 58.38 10 GLU B CA 1
ATOM 1482 C C . GLU B 1 10 ? 2.648 9.656 -27.875 1 58.38 10 GLU B C 1
ATOM 1484 O O . GLU B 1 10 ? 1.689 9.203 -28.516 1 58.38 10 GLU B O 1
ATOM 1489 N N . ALA B 1 11 ? 3.793 9.539 -28.188 1 59.62 11 ALA B N 1
ATOM 1490 C CA . ALA B 1 11 ? 4.137 8.719 -29.344 1 59.62 11 ALA B CA 1
ATOM 1491 C C . ALA B 1 11 ? 3.709 7.27 -29.141 1 59.62 11 ALA B C 1
ATOM 1493 O O . ALA B 1 11 ? 3.254 6.613 -30.078 1 59.62 11 ALA B O 1
ATOM 1494 N N . ILE B 1 12 ? 3.895 6.836 -27.891 1 58.44 12 ILE B N 1
ATOM 1495 C CA . ILE B 1 12 ? 3.502 5.469 -27.578 1 58.44 12 ILE B CA 1
ATOM 1496 C C . ILE B 1 12 ? 2 5.297 -27.781 1 58.44 12 ILE B C 1
ATOM 1498 O O . ILE B 1 12 ? 1.551 4.266 -28.281 1 58.44 12 ILE B O 1
ATOM 1502 N N . TRP B 1 13 ? 1.35 6.418 -27.656 1 58.03 13 TRP B N 1
ATOM 1503 C CA . TRP B 1 13 ? -0.101 6.27 -27.641 1 58.03 13 TRP B CA 1
ATOM 1504 C C . TRP B 1 13 ? -0.73 6.883 -28.875 1 58.03 13 TRP B C 1
ATOM 1506 O O . TRP B 1 13 ? -1.952 6.855 -29.047 1 58.03 13 TRP B O 1
ATOM 1516 N N . ARG B 1 14 ? -0.055 7.512 -29.734 1 55.94 14 ARG B N 1
ATOM 1517 C CA . ARG B 1 14 ? -0.5 8.305 -30.875 1 55.94 14 ARG B CA 1
ATOM 1518 C C . ARG B 1 14 ? -1.507 7.531 -31.719 1 55.94 14 ARG B C 1
ATOM 1520 O O . ARG B 1 14 ? -2.506 8.094 -32.156 1 55.94 14 ARG B O 1
ATOM 1527 N N . ASP B 1 15 ? -1.322 6.273 -31.719 1 54.47 15 ASP B N 1
ATOM 1528 C CA . ASP B 1 15 ? -2.176 5.508 -32.625 1 54.47 15 ASP B CA 1
ATOM 1529 C C . ASP B 1 15 ? -2.936 4.422 -31.859 1 54.47 15 ASP B C 1
ATOM 1531 O O . ASP B 1 15 ? -3.367 3.432 -32.469 1 54.47 15 ASP B O 1
ATOM 1535 N N . TYR B 1 16 ? -2.926 4.641 -30.766 1 52.62 16 TYR B N 1
ATOM 1536 C CA . TYR B 1 16 ? -3.682 3.654 -30 1 52.62 16 TYR B CA 1
ATOM 1537 C C . TYR B 1 16 ? -5.172 3.758 -30.297 1 52.62 16 TYR B C 1
ATOM 1539 O O . TYR B 1 16 ? -5.723 4.859 -30.359 1 52.62 16 TYR B O 1
ATOM 1547 N N . LYS B 1 17 ? -5.574 2.5 -30.859 1 48.22 17 LYS B N 1
ATOM 1548 C CA . LYS B 1 17 ? -7.02 2.402 -31.031 1 48.22 17 LYS B CA 1
ATOM 1549 C C . LYS B 1 17 ? -7.66 1.601 -29.906 1 48.22 17 LYS B C 1
ATOM 1551 O O . LYS B 1 17 ? -7.039 0.689 -29.359 1 48.22 17 LYS B O 1
ATOM 1556 N N . GLU B 1 18 ? -8.883 1.956 -29.562 1 45.81 18 GLU B N 1
ATOM 1557 C CA . GLU B 1 18 ? -9.648 1.208 -28.578 1 45.81 18 GLU B CA 1
ATOM 1558 C C . GLU B 1 18 ? -9.695 -0.279 -28.922 1 45.81 18 GLU B C 1
ATOM 1560 O O . GLU B 1 18 ? -9.984 -0.651 -30.062 1 45.81 18 GLU B O 1
ATOM 1565 N N . GLY B 1 19 ? -9.305 -1.011 -27.953 1 49.44 19 GLY B N 1
ATOM 1566 C CA . GLY B 1 19 ? -9.305 -2.436 -28.234 1 49.44 19 GLY B CA 1
ATOM 1567 C C . GLY B 1 19 ? -7.918 -2.984 -28.531 1 49.44 19 GLY B C 1
ATOM 1568 O O . GLY B 1 19 ? -7.723 -4.199 -28.562 1 49.44 19 GLY B O 1
ATOM 1569 N N . ASP B 1 20 ? -7.133 -1.989 -28.781 1 53.44 20 ASP B N 1
ATOM 1570 C CA . ASP B 1 20 ? -5.773 -2.455 -29.031 1 53.44 20 ASP B CA 1
ATOM 1571 C C . ASP B 1 20 ? -5.141 -3.035 -27.766 1 53.44 20 ASP B C 1
ATOM 1573 O O . ASP B 1 20 ? -5.465 -2.613 -26.656 1 53.44 20 ASP B O 1
ATOM 1577 N N . ASP B 1 21 ? -4.52 -4.07 -27.859 1 53.28 21 ASP B N 1
ATOM 1578 C CA . ASP B 1 21 ? -3.701 -4.57 -26.766 1 53.28 21 ASP B CA 1
ATOM 1579 C C . ASP B 1 21 ? -2.742 -3.494 -26.266 1 53.28 21 ASP B C 1
ATOM 1581 O O . ASP B 1 21 ? -1.989 -2.91 -27.047 1 53.28 21 ASP B O 1
ATOM 1585 N N . CYS B 1 22 ? -3.094 -3.023 -25.062 1 57.31 22 CYS B N 1
ATOM 1586 C CA . CYS B 1 22 ? -2.344 -1.866 -24.594 1 57.31 22 CYS B CA 1
ATOM 1587 C C . CYS B 1 22 ? -1.176 -2.295 -23.719 1 57.31 22 CYS B C 1
ATOM 1589 O O . CYS B 1 22 ? -0.448 -1.453 -23.188 1 57.31 22 CYS B O 1
ATOM 1591 N N . GLU B 1 23 ? -1.08 -3.496 -23.734 1 57.5 23 GLU B N 1
ATOM 1592 C CA . GLU B 1 23 ? -0.055 -3.973 -22.812 1 57.5 23 GLU B CA 1
ATOM 1593 C C . GLU B 1 23 ? 1.319 -3.42 -23.172 1 57.5 23 GLU B C 1
ATOM 1595 O O . GLU B 1 23 ? 2.062 -2.963 -22.297 1 57.5 23 GLU B O 1
ATOM 1600 N N . ASP B 1 24 ? 1.485 -3.463 -24.406 1 57.94 24 ASP B N 1
ATOM 1601 C CA . ASP B 1 24 ? 2.781 -2.98 -24.875 1 57.94 24 ASP B CA 1
ATOM 1602 C C . ASP B 1 24 ? 2.924 -1.478 -24.641 1 57.94 24 ASP B C 1
ATOM 1604 O O . ASP B 1 24 ? 3.973 -1.009 -24.203 1 57.94 24 ASP B O 1
ATOM 1608 N N . ARG B 1 25 ? 1.893 -0.853 -24.938 1 58.16 25 ARG B N 1
ATOM 1609 C CA . ARG B 1 25 ? 1.931 0.598 -24.781 1 58.16 25 ARG B CA 1
ATOM 1610 C C . ARG B 1 25 ? 2.059 0.985 -23.312 1 58.16 25 ARG B C 1
ATOM 1612 O O . ARG B 1 25 ? 2.785 1.921 -22.969 1 58.16 25 ARG B O 1
ATOM 1619 N N . ARG B 1 26 ? 1.489 0.228 -22.609 1 59.03 26 ARG B N 1
ATOM 1620 C CA . ARG B 1 26 ? 1.586 0.47 -21.172 1 59.03 26 ARG B CA 1
ATOM 1621 C C . ARG B 1 26 ? 3.006 0.234 -20.672 1 59.03 26 ARG B C 1
ATOM 1623 O O . ARG B 1 26 ? 3.527 1.015 -19.859 1 59.03 26 ARG B O 1
ATOM 1630 N N . GLU B 1 27 ? 3.457 -0.777 -21.141 1 56.88 27 GLU B N 1
ATOM 1631 C CA . GLU B 1 27 ? 4.828 -1.079 -20.734 1 56.88 27 GLU B CA 1
ATOM 1632 C C . GLU B 1 27 ? 5.789 0.019 -21.188 1 56.88 27 GLU B C 1
ATOM 1634 O O . GLU B 1 27 ? 6.695 0.401 -20.453 1 56.88 27 GLU B O 1
ATOM 1639 N N . ARG B 1 28 ? 5.453 0.421 -22.328 1 60.59 28 ARG B N 1
ATOM 1640 C CA . ARG B 1 28 ? 6.309 1.476 -22.875 1 60.59 28 ARG B CA 1
ATOM 1641 C C . ARG B 1 28 ? 6.117 2.779 -22.094 1 60.59 28 ARG B C 1
ATOM 1643 O O . ARG B 1 28 ? 7.082 3.506 -21.844 1 60.59 28 ARG B O 1
ATOM 1650 N N . THR B 1 29 ? 4.934 2.957 -21.734 1 57.34 29 THR B N 1
ATOM 1651 C CA . THR B 1 29 ? 4.672 4.152 -20.938 1 57.34 29 THR B CA 1
ATOM 1652 C C . THR B 1 29 ? 5.324 4.047 -19.578 1 57.34 29 THR B C 1
ATOM 1654 O O . THR B 1 29 ? 5.949 5 -19.094 1 57.34 29 THR B O 1
ATOM 1657 N N . LYS B 1 30 ? 5.164 2.879 -19.062 1 59.34 30 LYS B N 1
ATOM 1658 C CA . LYS B 1 30 ? 5.816 2.645 -17.781 1 59.34 30 LYS B CA 1
ATOM 1659 C C . LYS B 1 30 ? 7.32 2.873 -17.875 1 59.34 30 LYS B C 1
ATOM 1661 O O . LYS B 1 30 ? 7.922 3.469 -16.984 1 59.34 30 LYS B O 1
ATOM 1666 N N . ALA B 1 31 ? 7.766 2.383 -18.906 1 57.78 31 ALA B N 1
ATOM 1667 C CA . ALA B 1 31 ? 9.203 2.539 -19.125 1 57.78 31 ALA B CA 1
ATOM 1668 C C . ALA B 1 31 ? 9.594 4.012 -19.172 1 57.78 31 ALA B C 1
ATOM 1670 O O . ALA B 1 31 ? 10.648 4.402 -18.672 1 57.78 31 ALA B O 1
ATOM 1671 N N . VAL B 1 32 ? 8.789 4.754 -19.797 1 57.12 32 VAL B N 1
ATOM 1672 C CA . VAL B 1 32 ? 9.055 6.188 -19.859 1 57.12 32 VAL B CA 1
ATOM 1673 C C . VAL B 1 32 ? 8.938 6.793 -18.453 1 57.12 32 VAL B C 1
ATOM 1675 O O . VAL B 1 32 ? 9.789 7.59 -18.047 1 57.12 32 VAL B O 1
ATOM 1678 N N . LEU B 1 33 ? 7.953 6.281 -17.797 1 59.44 33 LEU B N 1
ATOM 1679 C CA . LEU B 1 33 ? 7.691 6.836 -16.484 1 59.44 33 LEU B CA 1
ATOM 1680 C C . LEU B 1 33 ? 8.773 6.406 -15.492 1 59.44 33 LEU B C 1
ATOM 1682 O O . LEU B 1 33 ? 9.172 7.191 -14.625 1 59.44 33 LEU B O 1
ATOM 1686 N N . ASP B 1 34 ? 9.273 5.242 -15.711 1 58.19 34 ASP B N 1
ATOM 1687 C CA . ASP B 1 34 ? 10.312 4.703 -14.844 1 58.19 34 ASP B CA 1
ATOM 1688 C C . ASP B 1 34 ? 11.625 5.461 -15.016 1 58.19 34 ASP B C 1
ATOM 1690 O O . ASP B 1 34 ? 12.477 5.449 -14.125 1 58.19 34 ASP B O 1
ATOM 1694 N N . ARG B 1 35 ? 11.656 6.094 -16.125 1 56.12 35 ARG B N 1
ATOM 1695 C CA . ARG B 1 35 ? 12.867 6.855 -16.391 1 56.12 35 ARG B CA 1
ATOM 1696 C C . ARG B 1 35 ? 12.797 8.242 -15.758 1 56.12 35 ARG B C 1
ATOM 1698 O O . ARG B 1 35 ? 13.812 8.938 -15.648 1 56.12 35 ARG B O 1
ATOM 1705 N N . LEU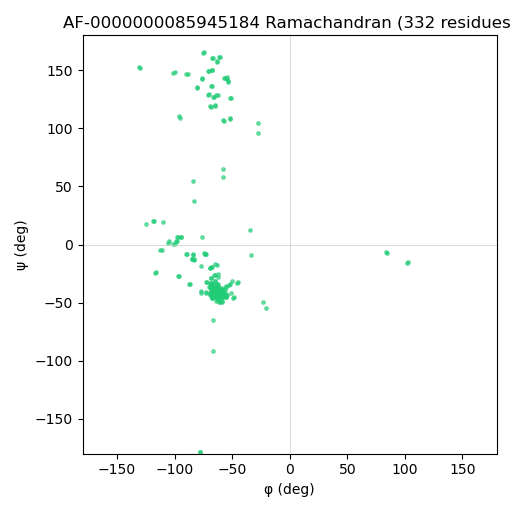 B 1 36 ? 11.625 8.484 -15.375 1 56.75 36 LEU B N 1
ATOM 1706 C CA . LEU B 1 36 ? 11.477 9.797 -14.758 1 56.75 36 LEU B CA 1
ATOM 1707 C C . LEU B 1 36 ? 12.047 9.797 -13.336 1 56.75 36 LEU B C 1
ATOM 1709 O O . LEU B 1 36 ? 12.016 8.766 -12.656 1 56.75 36 LEU B O 1
ATOM 1713 N N . PRO B 1 37 ? 12.688 10.977 -12.992 1 55.03 37 PRO B N 1
ATOM 1714 C CA . PRO B 1 37 ? 13.102 11.07 -11.594 1 55.03 37 PRO B CA 1
ATOM 1715 C C . PRO B 1 37 ? 11.961 10.805 -10.617 1 55.03 37 PRO B C 1
ATOM 1717 O O . PRO B 1 37 ? 10.805 11.109 -10.914 1 55.03 37 PRO B O 1
ATOM 1720 N N . PRO B 1 38 ? 12.25 10.117 -9.555 1 53.03 38 PRO B N 1
ATOM 1721 C CA . PRO B 1 38 ? 11.227 9.773 -8.57 1 53.03 38 PRO B CA 1
ATOM 1722 C C . PRO B 1 38 ? 10.328 10.953 -8.211 1 53.03 38 PRO B C 1
ATOM 1724 O O . PRO B 1 38 ? 9.117 10.781 -8.016 1 53.03 38 PRO B O 1
ATOM 1727 N N . GLU B 1 39 ? 10.898 12.055 -8.242 1 51.78 39 GLU B N 1
ATOM 1728 C CA . GLU B 1 39 ? 10.133 13.242 -7.871 1 51.78 39 GLU B CA 1
ATOM 1729 C C . GLU B 1 39 ? 9.047 13.539 -8.898 1 51.78 39 GLU B C 1
ATOM 1731 O O . GLU B 1 39 ? 7.934 13.922 -8.539 1 51.78 39 GLU B O 1
ATOM 1736 N N . ILE B 1 40 ? 9.422 13.383 -10.062 1 48.56 40 ILE B N 1
ATOM 1737 C CA . ILE B 1 40 ? 8.492 13.68 -11.148 1 48.56 40 ILE B CA 1
ATOM 1738 C C . ILE B 1 40 ? 7.418 12.594 -11.219 1 48.56 40 ILE B C 1
ATOM 1740 O O . ILE B 1 40 ? 6.238 12.898 -11.414 1 48.56 40 ILE B O 1
ATOM 1744 N N . ARG B 1 41 ? 7.832 11.414 -11.062 1 52.19 41 ARG B N 1
ATOM 1745 C CA . ARG B 1 41 ? 6.879 10.312 -11.062 1 52.19 41 ARG B CA 1
ATOM 1746 C C . ARG B 1 41 ? 5.824 10.492 -9.977 1 52.19 41 ARG B C 1
ATOM 1748 O O . ARG B 1 41 ? 4.633 10.297 -10.219 1 52.19 41 ARG B O 1
ATOM 1755 N N . ASP B 1 42 ? 6.332 10.836 -8.898 1 52.28 42 ASP B N 1
ATOM 1756 C CA . ASP B 1 42 ? 5.434 11.078 -7.777 1 52.28 42 ASP B CA 1
ATOM 1757 C C . ASP B 1 42 ? 4.395 12.133 -8.125 1 52.28 42 ASP B C 1
ATOM 1759 O O . ASP B 1 42 ? 3.215 11.984 -7.793 1 52.28 42 ASP B O 1
ATOM 1763 N N . LYS B 1 43 ? 4.93 13.07 -8.711 1 51.53 43 LYS B N 1
ATOM 1764 C CA . LYS B 1 43 ? 4.043 14.164 -9.086 1 51.53 43 LYS B CA 1
ATOM 1765 C C . LYS B 1 43 ? 2.975 13.703 -10.07 1 51.53 43 LYS B C 1
ATOM 1767 O O . LYS B 1 43 ? 1.837 14.172 -10.031 1 51.53 43 LYS B O 1
ATOM 1772 N N . ILE B 1 44 ? 3.447 12.805 -10.852 1 49.94 44 ILE B N 1
ATOM 1773 C CA . ILE B 1 44 ? 2.557 12.328 -11.906 1 49.94 44 ILE B CA 1
ATOM 1774 C C . ILE B 1 44 ? 1.535 11.359 -11.312 1 49.94 44 ILE B C 1
ATOM 1776 O O . ILE B 1 44 ? 0.35 11.414 -11.648 1 49.94 44 ILE B O 1
ATOM 1780 N N . PHE B 1 45 ? 2.061 10.625 -10.516 1 50.94 45 PHE B N 1
ATOM 1781 C CA . PHE B 1 45 ? 1.228 9.508 -10.086 1 50.94 45 PHE B CA 1
ATOM 1782 C C . PHE B 1 45 ? 0.527 9.828 -8.773 1 50.94 45 PHE B C 1
ATOM 1784 O O . PHE B 1 45 ? -0.493 9.227 -8.438 1 50.94 45 PHE B O 1
ATOM 1791 N N . HIS B 1 46 ? 1.313 10.742 -8.086 1 50.25 46 HIS B N 1
ATOM 1792 C CA . HIS B 1 46 ? 0.743 10.961 -6.758 1 50.25 46 HIS B CA 1
ATOM 1793 C C . HIS B 1 46 ? -0.162 12.188 -6.746 1 50.25 46 HIS B C 1
ATOM 1795 O O . HIS B 1 46 ? 0.248 13.273 -7.168 1 50.25 46 HIS B O 1
ATOM 1801 N N . HIS B 1 47 ? -1.389 11.938 -6.648 1 55.09 47 HIS B N 1
ATOM 1802 C CA . HIS B 1 47 ? -2.43 12.945 -6.496 1 55.09 47 HIS B CA 1
ATOM 1803 C C . HIS B 1 47 ? -2.174 13.82 -5.27 1 55.09 47 HIS B C 1
ATOM 1805 O O . HIS B 1 47 ? -1.973 13.305 -4.168 1 55.09 47 HIS B O 1
ATOM 1811 N N . ILE B 1 48 ? -1.752 15.062 -5.539 1 63.88 48 ILE B N 1
ATOM 1812 C CA . ILE B 1 48 ? -1.637 16.016 -4.438 1 63.88 48 ILE B CA 1
ATOM 1813 C C . ILE B 1 48 ? -3.029 16.406 -3.953 1 63.88 48 ILE B C 1
ATOM 1815 O O . ILE B 1 48 ? -3.904 16.734 -4.758 1 63.88 48 ILE B O 1
ATOM 1819 N N . PRO B 1 49 ? -3.195 16.297 -2.734 1 75.56 49 PRO B N 1
ATOM 1820 C CA . PRO B 1 49 ? -4.492 16.75 -2.223 1 75.56 49 PRO B CA 1
ATOM 1821 C C . PRO B 1 49 ? -4.816 18.188 -2.631 1 75.56 49 PRO B C 1
ATOM 1823 O O . PRO B 1 49 ? -3.92 19.031 -2.686 1 75.56 49 PRO B O 1
ATOM 1826 N N . PRO B 1 50 ? -6.082 18.375 -2.881 1 75.38 50 PRO B N 1
ATOM 1827 C CA . PRO B 1 50 ? -6.5 19.688 -3.355 1 75.38 50 PRO B CA 1
ATOM 1828 C C . PRO B 1 50 ? -6.027 20.828 -2.445 1 75.38 50 PRO B C 1
ATOM 1830 O O . PRO B 1 50 ? -5.672 21.906 -2.928 1 75.38 50 PRO B O 1
ATOM 1833 N N . PHE B 1 51 ? -5.965 20.641 -1.196 1 89.5 51 PHE B N 1
ATOM 1834 C CA . PHE B 1 51 ? -5.633 21.719 -0.265 1 89.5 51 PHE B CA 1
ATOM 1835 C C . PHE B 1 51 ? -4.156 22.062 -0.35 1 89.5 51 PHE B C 1
ATOM 1837 O O . PHE B 1 51 ? -3.723 23.094 0.194 1 89.5 51 PHE B O 1
ATOM 1844 N N . LEU B 1 52 ? -3.422 21.234 -1.108 1 88.44 52 LEU B N 1
ATOM 1845 C CA . LEU B 1 52 ? -1.999 21.516 -1.261 1 88.44 52 LEU B CA 1
ATOM 1846 C C . LEU B 1 52 ? -1.702 22.094 -2.643 1 88.44 52 LEU B C 1
ATOM 1848 O O . LEU B 1 52 ? -0.543 22.344 -2.979 1 88.44 52 LEU B O 1
ATOM 1852 N N . ARG B 1 53 ? -2.793 22.266 -3.344 1 76.81 53 ARG B N 1
ATOM 1853 C CA . ARG B 1 53 ? -2.602 22.875 -4.648 1 76.81 53 ARG B CA 1
ATOM 1854 C C . ARG B 1 53 ? -2.062 24.297 -4.508 1 76.81 53 ARG B C 1
ATOM 1856 O O . ARG B 1 53 ? -2.605 25.109 -3.744 1 76.81 53 ARG B O 1
ATOM 1863 N N . GLY B 1 54 ? -1.004 24.484 -5.234 1 77.31 54 GLY B N 1
ATOM 1864 C CA . GLY B 1 54 ? -0.435 25.828 -5.191 1 77.31 54 GLY B CA 1
ATOM 1865 C C . GLY B 1 54 ? 0.494 26.047 -4.016 1 77.31 54 GLY B C 1
ATOM 1866 O O . GLY B 1 54 ? 1.114 27.094 -3.893 1 77.31 54 GLY B O 1
ATOM 1867 N N . ALA B 1 55 ? 0.544 25.094 -3.131 1 84.62 55 ALA B N 1
ATOM 1868 C CA . ALA B 1 55 ? 1.441 25.219 -1.984 1 84.62 55 ALA B CA 1
ATOM 1869 C C . ALA B 1 55 ? 2.9 25.094 -2.414 1 84.62 55 ALA B C 1
ATOM 1871 O O . ALA B 1 55 ? 3.199 24.516 -3.463 1 84.62 55 ALA B O 1
ATOM 1872 N N . SER B 1 56 ? 3.791 25.781 -1.683 1 88.38 56 SER B N 1
ATOM 1873 C CA . SER B 1 56 ? 5.219 25.672 -1.949 1 88.38 56 SER B CA 1
ATOM 1874 C C . SER B 1 56 ? 5.703 24.234 -1.755 1 88.38 56 SER B C 1
ATOM 1876 O O . SER B 1 56 ? 5.047 23.438 -1.077 1 88.38 56 SER B O 1
ATOM 1878 N N . ASP B 1 57 ? 6.816 23.875 -2.27 1 81.38 57 ASP B N 1
ATOM 1879 C CA . ASP B 1 57 ? 7.402 22.531 -2.131 1 81.38 57 ASP B CA 1
ATOM 1880 C C . ASP B 1 57 ? 7.703 22.219 -0.668 1 81.38 57 ASP B C 1
ATOM 1882 O O . ASP B 1 57 ? 7.562 21.078 -0.234 1 81.38 57 ASP B O 1
ATOM 1886 N N . GLU B 1 58 ? 8.102 23.219 0.004 1 89.75 58 GLU B N 1
ATOM 1887 C CA . GLU B 1 58 ? 8.414 23.031 1.416 1 89.75 58 GLU B CA 1
ATOM 1888 C C . GLU B 1 58 ? 7.168 22.656 2.211 1 89.75 58 GLU B C 1
ATOM 1890 O O . GLU B 1 58 ? 7.215 21.75 3.053 1 89.75 58 GLU B O 1
ATOM 1895 N N . VAL B 1 59 ? 6.09 23.312 1.888 1 92 59 VAL B N 1
ATOM 1896 C CA . VAL B 1 59 ? 4.832 23.016 2.566 1 92 59 VAL B CA 1
ATOM 1897 C C . VAL B 1 59 ? 4.359 21.609 2.197 1 92 59 VAL B C 1
ATOM 1899 O O . VAL B 1 59 ? 3.975 20.828 3.068 1 92 59 VAL B O 1
ATOM 1902 N N . ARG B 1 60 ? 4.461 21.266 1.003 1 86.56 60 ARG B N 1
ATOM 1903 C CA . ARG B 1 60 ? 4.066 19.938 0.545 1 86.56 60 ARG B CA 1
ATOM 1904 C C . ARG B 1 60 ? 4.898 18.844 1.224 1 86.56 60 ARG B C 1
ATOM 1906 O O . ARG B 1 60 ? 4.371 17.812 1.61 1 86.56 60 ARG B O 1
ATOM 1913 N N . LYS B 1 61 ? 6.141 19.125 1.337 1 85.81 61 LYS B N 1
ATOM 1914 C CA . LYS B 1 61 ? 7.047 18.172 1.97 1 85.81 61 LYS B CA 1
ATOM 1915 C C . LYS B 1 61 ? 6.664 17.938 3.43 1 85.81 61 LYS B C 1
ATOM 1917 O O . LYS B 1 61 ? 6.703 16.797 3.912 1 85.81 61 LYS B O 1
ATOM 1922 N N . GLN B 1 62 ? 6.301 18.953 4.07 1 93.12 62 GLN B N 1
ATOM 1923 C CA . GLN B 1 62 ? 5.938 18.812 5.477 1 93.12 62 GLN B CA 1
ATOM 1924 C C . GLN B 1 62 ? 4.684 17.969 5.645 1 93.12 62 GLN B C 1
ATOM 1926 O O . GLN B 1 62 ? 4.613 17.125 6.547 1 93.12 62 GLN B O 1
ATOM 1931 N N . PHE B 1 63 ? 3.73 18.172 4.785 1 91.81 63 PHE B N 1
ATOM 1932 C CA . PHE B 1 63 ? 2.523 17.359 4.84 1 91.81 63 PHE B CA 1
ATOM 1933 C C . PHE B 1 63 ? 2.824 15.922 4.457 1 91.81 63 PHE B C 1
ATOM 1935 O O . PHE B 1 63 ? 2.322 14.984 5.086 1 91.81 63 PHE B O 1
ATOM 1942 N N . LYS B 1 64 ? 3.654 15.734 3.496 1 86 64 LYS B N 1
ATOM 1943 C CA . LYS B 1 64 ? 4.047 14.391 3.078 1 86 64 LYS B CA 1
ATOM 1944 C C . LYS B 1 64 ? 4.77 13.648 4.203 1 86 64 LYS B C 1
ATOM 1946 O O . LYS B 1 64 ? 4.504 12.477 4.445 1 86 64 LYS B O 1
ATOM 1951 N N . ASP B 1 65 ? 5.629 14.336 4.836 1 86.94 65 ASP B N 1
ATOM 1952 C CA . ASP B 1 65 ? 6.371 13.734 5.945 1 86.94 65 ASP B CA 1
ATOM 1953 C C . ASP B 1 65 ? 5.43 13.289 7.059 1 86.94 65 ASP B C 1
ATOM 1955 O O . ASP B 1 65 ? 5.625 12.234 7.66 1 86.94 65 ASP B O 1
ATOM 1959 N N . LEU B 1 66 ? 4.461 14.141 7.281 1 90.44 66 LEU B N 1
ATOM 1960 C CA . LEU B 1 66 ? 3.484 13.797 8.305 1 90.44 66 LEU B CA 1
ATOM 1961 C C . LEU B 1 66 ? 2.656 12.586 7.887 1 90.44 66 LEU B C 1
ATOM 1963 O O . LEU B 1 66 ? 2.383 11.703 8.703 1 90.44 66 LEU B O 1
ATOM 1967 N N . TRP B 1 67 ? 2.357 12.516 6.641 1 86.94 67 TRP B N 1
ATOM 1968 C CA . TRP B 1 67 ? 1.6 11.383 6.113 1 86.94 67 TRP B CA 1
ATOM 1969 C C . TRP B 1 67 ? 2.371 10.078 6.289 1 86.94 67 TRP B C 1
ATOM 1971 O O . TRP B 1 67 ? 1.79 9.055 6.641 1 86.94 67 TRP B O 1
ATOM 1981 N N . LYS B 1 68 ? 3.631 10.156 6.125 1 84.06 68 LYS B N 1
ATOM 1982 C CA . LYS B 1 68 ? 4.465 8.953 6.098 1 84.06 68 LYS B CA 1
ATOM 1983 C C . LYS B 1 68 ? 4.949 8.594 7.5 1 84.06 68 LYS B C 1
ATOM 1985 O O . LYS B 1 68 ? 5.566 7.547 7.695 1 84.06 68 LYS B O 1
ATOM 1990 N N . ASN B 1 69 ? 4.668 9.508 8.383 1 87.94 69 ASN B N 1
ATOM 1991 C CA . ASN B 1 69 ? 5.16 9.258 9.734 1 87.94 69 ASN B CA 1
ATOM 1992 C C . ASN B 1 69 ? 4.5 8.031 10.359 1 87.94 69 ASN B C 1
ATOM 1994 O O . ASN B 1 69 ? 3.287 8.016 10.57 1 87.94 69 ASN B O 1
ATOM 1998 N N . ARG B 1 70 ? 5.281 7.016 10.727 1 90 70 ARG B N 1
ATOM 1999 C CA . ARG B 1 70 ? 4.77 5.742 11.227 1 90 70 ARG B CA 1
ATOM 2000 C C . ARG B 1 70 ? 4.871 5.668 12.742 1 90 70 ARG B C 1
ATOM 2002 O O . ARG B 1 70 ? 4.449 4.684 13.352 1 90 70 ARG B O 1
ATOM 2009 N N . SER B 1 71 ? 5.383 6.77 13.297 1 91 71 SER B N 1
ATOM 2010 C CA . SER B 1 71 ? 5.613 6.754 14.742 1 91 71 SER B CA 1
ATOM 2011 C C . SER B 1 71 ? 4.465 7.422 15.492 1 91 71 SER B C 1
ATOM 2013 O O . SER B 1 71 ? 4.562 7.66 16.703 1 91 71 SER B O 1
ATOM 2015 N N . ILE B 1 72 ? 3.408 7.785 14.797 1 90 72 ILE B N 1
ATOM 2016 C CA . ILE B 1 72 ? 2.26 8.391 15.461 1 90 72 ILE B CA 1
ATOM 2017 C C . ILE B 1 72 ? 0.977 7.695 15.008 1 90 72 ILE B C 1
ATOM 2019 O O . ILE B 1 72 ? 0.914 7.148 13.906 1 90 72 ILE B O 1
ATOM 2023 N N . THR B 1 73 ? 0.031 7.738 15.883 1 87.75 73 THR B N 1
ATOM 2024 C CA . THR B 1 73 ? -1.246 7.098 15.586 1 87.75 73 THR B CA 1
ATOM 2025 C C . THR B 1 73 ? -2.053 7.93 14.594 1 87.75 73 THR B C 1
ATOM 2027 O O . THR B 1 73 ? -1.73 9.094 14.344 1 87.75 73 THR B O 1
ATOM 2030 N N . ILE B 1 74 ? -3.062 7.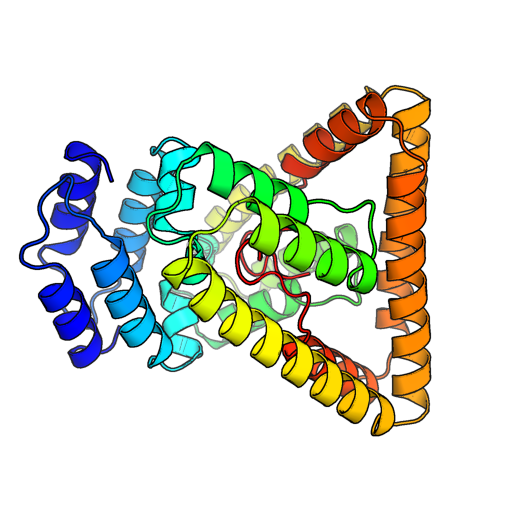305 14.031 1 83.62 74 ILE B N 1
ATOM 2031 C CA . ILE B 1 74 ? -3.939 7.98 13.086 1 83.62 74 ILE B CA 1
ATOM 2032 C C . ILE B 1 74 ? -4.594 9.188 13.758 1 83.62 74 ILE B C 1
ATOM 2034 O O . ILE B 1 74 ? -4.746 10.242 13.133 1 83.62 74 ILE B O 1
ATOM 2038 N N . GLU B 1 75 ? -4.949 9.062 15.023 1 86.38 75 GLU B N 1
ATOM 2039 C CA . GLU B 1 75 ? -5.574 10.148 15.773 1 86.38 75 GLU B CA 1
ATOM 2040 C C . GLU B 1 75 ? -4.602 11.297 15.992 1 86.38 75 GLU B C 1
ATOM 2042 O O . GLU B 1 75 ? -4.961 12.469 15.812 1 86.38 75 GLU B O 1
ATOM 2047 N N . GLU B 1 76 ? -3.441 10.961 16.391 1 90.44 76 GLU B N 1
ATOM 2048 C CA . GLU B 1 76 ? -2.414 11.977 16.578 1 90.44 76 GLU B CA 1
ATOM 2049 C C . GLU B 1 76 ? -2.09 12.688 15.266 1 90.44 76 GLU B C 1
ATOM 2051 O O . GLU B 1 76 ? -1.876 13.898 15.25 1 90.44 76 GLU B O 1
ATOM 2056 N N . LYS B 1 77 ? -2.074 11.961 14.234 1 90.38 77 LYS B N 1
ATOM 2057 C CA . LYS B 1 77 ? -1.774 12.516 12.914 1 90.38 77 LYS B CA 1
ATOM 2058 C C . LYS B 1 77 ? -2.824 13.547 12.5 1 90.38 77 LYS B C 1
ATOM 2060 O O . LYS B 1 77 ? -2.488 14.602 11.969 1 90.38 77 LYS B O 1
ATOM 2065 N N . ALA B 1 78 ? -4.039 13.195 12.773 1 89.12 78 ALA B N 1
ATOM 2066 C CA . ALA B 1 78 ? -5.129 14.109 12.445 1 89.12 78 ALA B CA 1
ATOM 2067 C C . ALA B 1 78 ? -4.949 15.445 13.156 1 89.12 78 ALA B C 1
ATOM 2069 O O . ALA B 1 78 ? -5.125 16.5 12.547 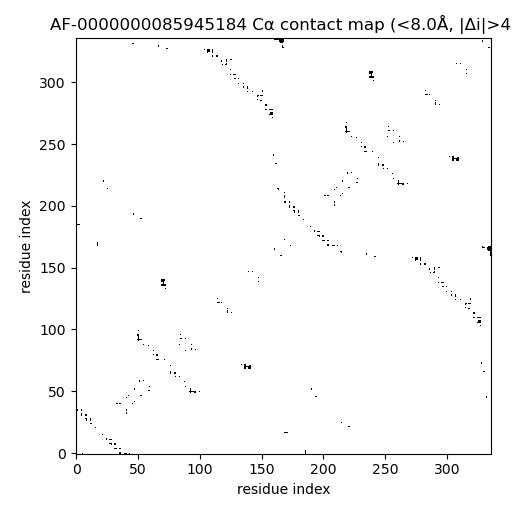1 89.12 78 ALA B O 1
ATOM 2070 N N . ILE B 1 79 ? -4.555 15.375 14.383 1 93.69 79 ILE B N 1
ATOM 2071 C CA . ILE B 1 79 ? -4.336 16.578 15.164 1 93.69 79 ILE B CA 1
ATOM 2072 C C . ILE B 1 79 ? -3.174 17.375 14.578 1 93.69 79 ILE B C 1
ATOM 2074 O O . ILE B 1 79 ? -3.281 18.594 14.383 1 93.69 79 ILE B O 1
ATOM 2078 N N . LYS B 1 80 ? -2.145 16.688 14.242 1 94.94 80 LYS B N 1
ATOM 2079 C CA . LYS B 1 80 ? -0.956 17.344 13.711 1 94.94 80 LYS B CA 1
ATOM 2080 C C . LYS B 1 80 ? -1.225 17.938 12.328 1 94.94 80 LYS B C 1
ATOM 2082 O O . LYS B 1 80 ? -0.689 19 11.984 1 94.94 80 LYS B O 1
ATOM 2087 N N . PHE B 1 81 ? -2.068 17.312 11.547 1 94.38 81 PHE B N 1
ATOM 2088 C CA . PHE B 1 81 ? -2.451 17.844 10.242 1 94.38 81 PHE B CA 1
ATOM 2089 C C . PHE B 1 81 ? -3.195 19.156 10.391 1 94.38 81 PHE B C 1
ATOM 2091 O O . PHE B 1 81 ? -2.918 20.125 9.664 1 94.38 81 PHE B O 1
ATOM 2098 N N . ARG B 1 82 ? -4.055 19.203 11.328 1 95.75 82 ARG B N 1
ATOM 2099 C CA . ARG B 1 82 ? -4.812 20.422 11.57 1 95.75 82 ARG B CA 1
ATOM 2100 C C . ARG B 1 82 ? -3.898 21.562 12.016 1 95.75 82 ARG B C 1
ATOM 2102 O O . ARG B 1 82 ? -4.031 22.703 11.547 1 95.75 82 ARG B O 1
ATOM 2109 N N . GLU B 1 83 ? -2.975 21.188 12.898 1 96.88 83 GLU B N 1
ATOM 2110 C CA . GLU B 1 83 ? -2.016 22.188 13.367 1 96.88 83 GLU B CA 1
ATOM 2111 C C . GLU B 1 83 ? -1.157 22.703 12.219 1 96.88 83 GLU B C 1
ATOM 2113 O O . GLU B 1 83 ? -0.959 23.922 12.086 1 96.88 83 GLU B O 1
ATOM 2118 N N . LEU B 1 84 ? -0.711 21.797 11.438 1 96.56 84 LEU B N 1
ATOM 2119 C CA . LEU B 1 84 ? 0.139 22.141 10.305 1 96.56 84 LEU B CA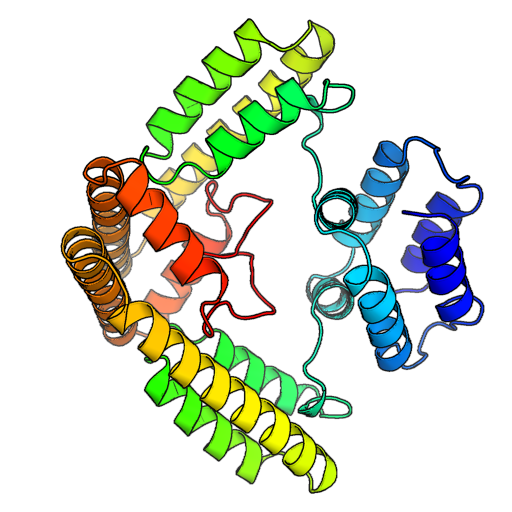 1
ATOM 2120 C C . LEU B 1 84 ? -0.624 23 9.297 1 96.56 84 LEU B C 1
ATOM 2122 O O . LEU B 1 84 ? -0.09 23.969 8.773 1 96.56 84 LEU B O 1
ATOM 2126 N N . ALA B 1 85 ? -1.841 22.609 9.031 1 96.69 85 ALA B N 1
ATOM 2127 C CA . ALA B 1 85 ? -2.684 23.344 8.086 1 96.69 85 ALA B CA 1
ATOM 2128 C C . ALA B 1 85 ? -2.906 24.781 8.547 1 96.69 85 ALA B C 1
ATOM 2130 O O . ALA B 1 85 ? -2.744 25.719 7.77 1 96.69 85 ALA B O 1
ATOM 2131 N N . ASN B 1 86 ? -3.213 24.969 9.789 1 96.62 86 ASN B N 1
ATOM 2132 C CA . ASN B 1 86 ? -3.469 26.297 10.344 1 96.62 86 ASN B CA 1
ATOM 2133 C C . ASN B 1 86 ? -2.219 27.172 10.312 1 96.62 86 ASN B C 1
ATOM 2135 O O . ASN B 1 86 ? -2.314 28.391 10.156 1 96.62 86 ASN B O 1
ATOM 2139 N N . LYS B 1 87 ? -1.097 26.531 10.336 1 96.69 87 LYS B N 1
ATOM 2140 C CA . LYS B 1 87 ? 0.168 27.25 10.406 1 96.69 87 LYS B CA 1
ATOM 2141 C C . LYS B 1 87 ? 0.66 27.625 9.016 1 96.69 87 LYS B C 1
ATOM 2143 O O . LYS B 1 87 ? 1.233 28.703 8.82 1 96.69 87 LYS B O 1
ATOM 2148 N N . LEU B 1 88 ? 0.39 26.781 8.062 1 96.62 88 LEU B N 1
ATOM 2149 C CA . LEU B 1 88 ? 1.161 26.922 6.836 1 96.62 88 LEU B CA 1
ATOM 2150 C C . LEU B 1 88 ? 0.255 27.281 5.664 1 96.62 88 LEU B C 1
ATOM 2152 O O . LEU B 1 88 ? 0.723 27.812 4.652 1 96.62 88 LEU B O 1
ATOM 2156 N N . LEU B 1 89 ? -1.037 26.953 5.723 1 96.25 89 LEU B N 1
ATOM 2157 C CA . LEU B 1 89 ? -1.897 27.109 4.555 1 96.25 89 LEU B CA 1
ATOM 2158 C C . LEU B 1 89 ? -2.512 28.5 4.508 1 96.25 89 LEU B C 1
ATOM 2160 O O . LEU B 1 89 ? -2.764 29.109 5.551 1 96.25 89 LEU B O 1
ATOM 2164 N N . ASN B 1 90 ? -2.691 28.969 3.324 1 94.75 90 ASN B N 1
ATOM 2165 C CA . ASN B 1 90 ? -3.414 30.219 3.168 1 94.75 90 ASN B CA 1
ATOM 2166 C C . ASN B 1 90 ? -4.922 30.016 3.293 1 94.75 90 ASN B C 1
ATOM 2168 O O . ASN B 1 90 ? -5.387 28.906 3.504 1 94.75 90 ASN B O 1
ATOM 2172 N N . LYS B 1 91 ? -5.66 31.094 3.143 1 94.56 91 LYS B N 1
ATOM 2173 C CA . LYS B 1 91 ? -7.098 31.062 3.408 1 94.56 91 LYS B CA 1
ATOM 2174 C C . LYS B 1 91 ? -7.809 30.094 2.477 1 94.56 91 LYS B C 1
ATOM 2176 O O . LYS B 1 91 ? -8.641 29.297 2.922 1 94.56 91 LYS B O 1
ATOM 2181 N N . GLN B 1 92 ? -7.488 30.109 1.261 1 92.75 92 GLN B N 1
ATOM 2182 C CA . GLN B 1 92 ? -8.133 29.25 0.284 1 92.75 92 GLN B CA 1
ATOM 2183 C C . GLN B 1 92 ? -7.762 27.781 0.523 1 92.75 92 GLN B C 1
ATOM 2185 O O . GLN B 1 92 ? -8.625 26.906 0.502 1 92.75 92 GLN B O 1
ATOM 2190 N N . GLN B 1 93 ? -6.535 27.547 0.808 1 92.44 93 GLN B N 1
ATOM 2191 C CA . GLN B 1 93 ? -6.047 26.203 1.091 1 92.44 93 GLN B CA 1
ATOM 2192 C C . GLN B 1 93 ? -6.668 25.641 2.371 1 92.44 93 GLN B C 1
ATOM 2194 O O . GLN B 1 93 ? -7.016 24.469 2.439 1 92.44 93 GLN B O 1
ATOM 2199 N N . LEU B 1 94 ? -6.758 26.484 3.307 1 95.88 94 LEU B N 1
ATOM 2200 C CA . LEU B 1 94 ? -7.336 26.078 4.582 1 95.88 94 LEU B CA 1
ATOM 2201 C C . LEU B 1 94 ? -8.797 25.672 4.414 1 95.88 94 LEU B C 1
ATOM 2203 O O . LEU B 1 94 ? -9.266 24.734 5.059 1 95.88 94 LEU B O 1
ATOM 2207 N N . ALA B 1 95 ? -9.516 26.406 3.598 1 94.25 95 ALA B N 1
ATOM 2208 C CA . ALA B 1 95 ? -10.906 26.047 3.328 1 94.25 95 ALA B CA 1
ATOM 2209 C C . ALA B 1 95 ? -11.016 24.672 2.688 1 94.25 95 ALA B C 1
ATOM 2211 O O . ALA B 1 95 ? -11.875 23.859 3.061 1 94.25 95 ALA B O 1
ATOM 2212 N N . GLU B 1 96 ? -10.109 24.453 1.778 1 91.56 96 GLU B N 1
ATOM 2213 C CA . GLU B 1 96 ? -10.07 23.125 1.147 1 91.56 96 GLU B CA 1
ATOM 2214 C C . GLU B 1 96 ? -9.664 22.047 2.148 1 91.56 96 GLU B C 1
ATOM 2216 O O . GLU B 1 96 ? -10.172 20.922 2.098 1 91.56 96 GLU B O 1
ATOM 2221 N N . PHE B 1 97 ? -8.742 22.406 2.994 1 94.12 97 PHE B N 1
ATOM 2222 C CA . PHE B 1 97 ? -8.312 21.453 4.02 1 94.12 97 PHE B CA 1
ATOM 2223 C C . PHE B 1 97 ? -9.469 21.094 4.945 1 94.12 97 PHE B C 1
ATOM 2225 O O . PHE B 1 97 ? -9.609 19.938 5.348 1 94.12 97 PHE B O 1
ATOM 2232 N N . LYS B 1 98 ? -10.25 22.031 5.277 1 94.75 98 LYS B N 1
ATOM 2233 C CA . LYS B 1 98 ? -11.383 21.781 6.156 1 94.75 98 LYS B CA 1
ATOM 2234 C C . LYS B 1 98 ? -12.352 20.766 5.535 1 94.75 98 LYS B C 1
ATOM 2236 O O . LYS B 1 98 ? -12.883 19.906 6.23 1 94.75 98 LYS B O 1
ATOM 2241 N N . LYS B 1 99 ? -12.547 20.875 4.266 1 91.81 99 LYS B N 1
ATOM 2242 C CA . LYS B 1 99 ? -13.383 19.906 3.574 1 91.81 99 LYS B CA 1
ATOM 2243 C C . LYS B 1 99 ? -12.773 18.5 3.652 1 91.81 99 LYS B C 1
ATOM 2245 O O . LYS B 1 99 ? -13.484 17.531 3.912 1 91.81 99 LYS B O 1
ATOM 2250 N N . PHE B 1 100 ? -11.5 18.516 3.387 1 87.88 100 PHE B N 1
ATOM 2251 C CA . PHE B 1 100 ? -10.758 17.266 3.463 1 87.88 100 PHE B CA 1
ATOM 2252 C C . PHE B 1 100 ? -10.859 16.672 4.859 1 87.88 100 PHE B C 1
ATOM 2254 O O . PHE B 1 100 ? -11.125 15.469 5.008 1 87.88 100 PHE B O 1
ATOM 2261 N N . ASP B 1 101 ? -10.609 17.438 5.828 1 90.94 101 ASP B N 1
ATOM 2262 C CA . ASP B 1 101 ? -10.641 17.016 7.223 1 90.94 101 ASP B CA 1
ATOM 2263 C C . ASP B 1 101 ? -12.023 16.531 7.621 1 90.94 101 ASP B C 1
ATOM 2265 O O . ASP B 1 101 ? -12.156 15.516 8.312 1 90.94 101 ASP B O 1
ATOM 2269 N N . GLU B 1 102 ? -13.055 17.188 7.188 1 91.5 102 GLU B N 1
ATOM 2270 C CA . GLU B 1 102 ? -14.43 16.797 7.477 1 91.5 102 GLU B CA 1
ATOM 2271 C C . GLU B 1 102 ? -14.758 15.453 6.844 1 91.5 102 GLU B C 1
ATOM 2273 O O . GLU B 1 102 ? -15.422 14.617 7.465 1 91.5 102 GLU B O 1
ATOM 2278 N N . GLU B 1 103 ? -14.359 15.312 5.66 1 85.88 103 GLU B N 1
ATOM 2279 C CA . GLU B 1 103 ? -14.578 14.039 4.984 1 85.88 103 GLU B CA 1
ATOM 2280 C C . GLU B 1 103 ? -13.883 12.891 5.719 1 85.88 103 GLU B C 1
ATOM 2282 O O . GLU B 1 103 ? -14.453 11.805 5.871 1 85.88 103 GLU B O 1
ATOM 2287 N N . HIS B 1 104 ? -12.695 13.18 6.137 1 87.38 104 HIS B N 1
ATOM 2288 C CA . HIS B 1 104 ? -11.945 12.172 6.875 1 87.38 104 HIS B CA 1
ATOM 2289 C C . HIS B 1 104 ? -12.641 11.828 8.188 1 87.38 104 HIS B C 1
ATOM 2291 O O . HIS B 1 104 ? -12.68 10.656 8.586 1 87.38 104 HIS B O 1
ATOM 2297 N N . GLU B 1 105 ? -13.109 12.82 8.812 1 90.5 105 GLU B N 1
ATOM 2298 C CA . GLU B 1 105 ? -13.844 12.578 10.055 1 90.5 105 GLU B CA 1
ATOM 2299 C C . GLU B 1 105 ? -15.102 11.75 9.797 1 90.5 105 GLU B C 1
ATOM 2301 O O . GLU B 1 105 ? -15.438 10.867 10.586 1 90.5 105 GLU B O 1
ATOM 2306 N N . ARG B 1 106 ? -15.75 12.047 8.719 1 90.94 106 ARG B N 1
ATOM 2307 C CA . ARG B 1 106 ? -16.922 11.273 8.344 1 90.94 106 ARG B CA 1
ATOM 2308 C C . ARG B 1 106 ? -16.562 9.82 8.086 1 90.94 106 ARG B C 1
ATOM 2310 O O . ARG B 1 106 ? -17.25 8.906 8.555 1 90.94 106 ARG B O 1
ATOM 2317 N N . MET B 1 107 ? -15.508 9.625 7.398 1 86.81 107 MET B N 1
ATOM 2318 C CA . MET B 1 107 ? -15.055 8.273 7.086 1 86.81 107 MET B CA 1
ATOM 2319 C C . MET B 1 107 ? -14.703 7.508 8.359 1 86.81 107 MET B C 1
ATOM 2321 O O . MET B 1 107 ? -14.984 6.312 8.461 1 86.81 107 MET B O 1
ATOM 2325 N N . LYS B 1 108 ? -14.094 8.172 9.273 1 88.81 108 LYS B N 1
ATOM 2326 C CA . LYS B 1 108 ? -13.75 7.555 10.547 1 88.81 108 LYS B CA 1
ATOM 2327 C C . LYS B 1 108 ? -15 7.09 11.289 1 88.81 108 LYS B C 1
ATOM 2329 O O . LYS B 1 108 ? -15.031 5.992 11.852 1 88.81 108 LYS B O 1
ATOM 2334 N N . LYS B 1 109 ? -15.961 7.941 11.281 1 91.81 109 LYS B N 1
ATOM 2335 C CA . LYS B 1 109 ? -17.219 7.609 11.945 1 91.81 109 LYS B CA 1
ATOM 2336 C C . LYS B 1 109 ? -17.906 6.43 11.273 1 91.81 109 LYS B C 1
ATOM 2338 O O . LYS B 1 109 ? -18.406 5.523 11.945 1 91.81 109 LYS B O 1
ATOM 2343 N N . GLU B 1 110 ? -17.938 6.473 9.969 1 91.06 110 GLU B N 1
ATOM 2344 C CA . GLU B 1 110 ? -18.531 5.375 9.211 1 91.06 110 GLU B CA 1
ATOM 2345 C C . GLU B 1 110 ? -17.797 4.062 9.484 1 91.06 110 GLU B C 1
ATOM 2347 O O . GLU B 1 110 ? -18.422 3.01 9.617 1 91.06 110 GLU B O 1
ATOM 2352 N N . PHE B 1 111 ? -16.531 4.141 9.547 1 90.5 111 PHE B N 1
ATOM 2353 C CA . PHE B 1 111 ? -15.727 2.959 9.844 1 90.5 111 PHE B CA 1
ATOM 2354 C C . PHE B 1 111 ? -16.047 2.412 11.227 1 90.5 111 PHE B C 1
ATOM 2356 O O . PHE B 1 111 ? -16.203 1.2 11.398 1 90.5 111 PHE B O 1
ATOM 2363 N N . ALA B 1 112 ? -16.062 3.32 12.156 1 92.75 112 ALA B N 1
ATOM 2364 C CA . ALA B 1 112 ? -16.406 2.912 13.516 1 92.75 112 ALA B CA 1
ATOM 2365 C C . ALA B 1 112 ? -17.781 2.229 13.555 1 92.75 112 ALA B C 1
ATOM 2367 O O . ALA B 1 112 ? -17.969 1.258 14.297 1 92.75 112 ALA B O 1
ATOM 2368 N N . GLU B 1 113 ? -18.703 2.746 12.797 1 94.44 113 GLU B N 1
ATOM 2369 C CA . GLU B 1 113 ? -20.031 2.135 12.719 1 94.44 113 GLU B CA 1
ATOM 2370 C C . GLU B 1 113 ? -19.953 0.738 12.102 1 94.44 113 GLU B C 1
ATOM 2372 O O . GLU B 1 113 ? -20.625 -0.186 12.57 1 94.44 113 GLU B O 1
ATOM 2377 N N . LYS B 1 114 ? -19.188 0.604 11.125 1 93.69 114 LYS B N 1
ATOM 2378 C CA . LYS B 1 114 ? -19.031 -0.698 10.484 1 93.69 114 LYS B CA 1
ATOM 2379 C C . LYS B 1 114 ? -18.391 -1.704 11.445 1 93.69 114 LYS B C 1
ATOM 2381 O O . LYS B 1 114 ? -18.766 -2.881 11.445 1 93.69 114 LYS B O 1
ATOM 2386 N N . VAL B 1 115 ? -17.406 -1.261 12.195 1 94.81 115 VAL B N 1
ATOM 2387 C CA . VAL B 1 115 ? -16.766 -2.123 13.18 1 94.81 115 VAL B CA 1
ATOM 2388 C C . VAL B 1 115 ? -17.797 -2.621 14.188 1 94.81 115 VAL B C 1
ATOM 2390 O O . VAL B 1 115 ? -17.781 -3.789 14.578 1 94.81 115 VAL B O 1
ATOM 2393 N N . SER B 1 116 ? -18.688 -1.715 14.555 1 94.94 116 SER B N 1
ATOM 2394 C CA . SER B 1 116 ? -19.688 -2.062 15.555 1 94.94 116 SER B CA 1
ATOM 2395 C C . SER B 1 116 ? -20.672 -3.094 15.00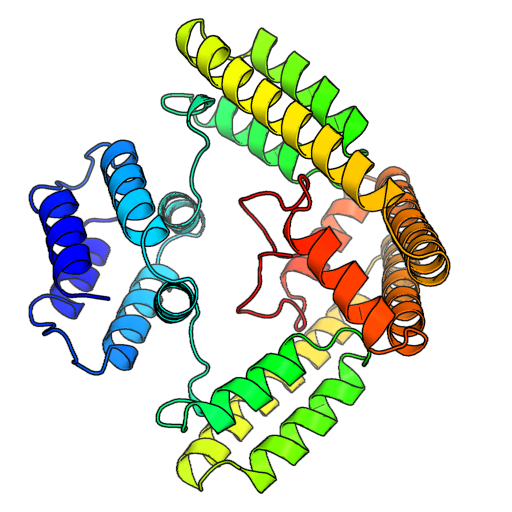8 1 94.94 116 SER B C 1
ATOM 2397 O O . SER B 1 116 ? -21.328 -3.799 15.773 1 94.94 116 SER B O 1
ATOM 2399 N N . LYS B 1 117 ? -20.828 -3.291 13.695 1 95.31 117 LYS B N 1
ATOM 2400 C CA . LYS B 1 117 ? -21.797 -4.176 13.07 1 95.31 117 LYS B CA 1
ATOM 2401 C C . LYS B 1 117 ? -21.172 -5.512 12.695 1 95.31 117 LYS B C 1
ATOM 2403 O O . LYS B 1 117 ? -21.828 -6.383 12.125 1 95.31 117 LYS B O 1
ATOM 2408 N N . LEU B 1 118 ? -19.953 -5.629 13.047 1 96.38 118 LEU B N 1
ATOM 2409 C CA . LEU B 1 118 ? -19.25 -6.879 12.742 1 96.38 118 LEU B CA 1
ATOM 2410 C C . LEU B 1 118 ? -19.828 -8.031 13.562 1 96.38 118 LEU B C 1
ATOM 2412 O O . LEU B 1 118 ? -20.328 -7.82 14.672 1 96.38 118 LEU B O 1
ATOM 2416 N N . SER B 1 119 ? -19.734 -9.219 12.945 1 96.75 119 SER B N 1
ATOM 2417 C CA . SER B 1 119 ? -20.031 -10.414 13.734 1 96.75 119 SER B CA 1
ATOM 2418 C C . SER B 1 119 ? -19.047 -10.57 14.883 1 96.75 119 SER B C 1
ATOM 2420 O O . SER B 1 119 ? -17.953 -10 14.859 1 96.75 119 SER B O 1
ATOM 2422 N N . PRO B 1 120 ? -19.406 -11.289 15.922 1 96.5 120 PRO B N 1
ATOM 2423 C CA . PRO B 1 120 ? -18.531 -11.445 17.094 1 96.5 120 PRO B CA 1
ATOM 2424 C C . PRO B 1 120 ? -17.156 -11.977 16.719 1 96.5 120 PRO B C 1
ATOM 2426 O O . PRO B 1 120 ? -16.141 -11.484 17.219 1 96.5 120 PRO B O 1
ATOM 2429 N N . LYS B 1 121 ? -17.094 -12.938 15.859 1 96.88 121 LYS B N 1
ATOM 2430 C CA . LYS B 1 121 ? -15.82 -13.508 15.461 1 96.88 121 LYS B CA 1
ATOM 2431 C C . LYS B 1 121 ? -14.992 -12.508 14.656 1 96.88 121 LYS B C 1
ATOM 2433 O O . LYS B 1 121 ? -13.773 -12.438 14.812 1 96.88 121 LYS B O 1
ATOM 2438 N N . ALA B 1 122 ? -15.656 -11.742 13.836 1 96.88 122 ALA B N 1
ATOM 2439 C CA . ALA B 1 122 ? -14.977 -10.711 13.062 1 96.88 122 ALA B CA 1
ATOM 2440 C C . ALA B 1 122 ? -14.469 -9.586 13.961 1 96.88 122 ALA B C 1
ATOM 2442 O O . ALA B 1 122 ? -13.398 -9.023 13.719 1 96.88 122 ALA B O 1
ATOM 2443 N N . LYS B 1 123 ? -15.25 -9.289 14.953 1 97 123 LYS B N 1
ATOM 2444 C CA . LYS B 1 123 ? -14.836 -8.266 15.914 1 97 123 LYS B CA 1
ATOM 2445 C C . LYS B 1 123 ? -13.57 -8.68 16.656 1 97 123 LYS B C 1
ATOM 2447 O O . LYS B 1 123 ? -12.664 -7.867 16.859 1 97 123 LYS B O 1
ATOM 2452 N N . GLU B 1 124 ? -13.531 -9.883 17 1 97.19 124 GLU B N 1
ATOM 2453 C CA . GLU B 1 124 ? -12.336 -10.406 17.656 1 97.19 124 GLU B CA 1
ATOM 2454 C C . GLU B 1 124 ? -11.117 -10.305 16.734 1 97.19 124 GLU B C 1
ATOM 2456 O O . GLU B 1 124 ? -10.047 -9.891 17.172 1 97.19 124 GLU B O 1
ATOM 2461 N N . ALA B 1 125 ? -11.312 -10.711 15.508 1 96.81 125 ALA B N 1
ATOM 2462 C CA . ALA B 1 125 ? -10.234 -10.625 14.531 1 96.81 125 ALA B CA 1
ATOM 2463 C C . ALA B 1 125 ? -9.781 -9.18 14.344 1 96.81 125 ALA B C 1
ATOM 2465 O O . ALA B 1 125 ? -8.578 -8.898 14.289 1 96.81 125 ALA B O 1
ATOM 2466 N N . TYR B 1 126 ? -10.734 -8.289 14.273 1 96.19 126 TYR B N 1
ATOM 2467 C CA . TYR B 1 126 ? -10.422 -6.871 14.125 1 96.19 126 TYR B CA 1
ATOM 2468 C C . TYR B 1 126 ? -9.602 -6.359 15.305 1 96.19 126 TYR B C 1
ATOM 2470 O O . TYR B 1 126 ? -8.625 -5.629 15.117 1 96.19 126 TYR B O 1
ATOM 2478 N N . GLU B 1 127 ? -10.016 -6.715 16.469 1 96.88 127 GLU B N 1
ATOM 2479 C CA . GLU B 1 127 ? -9.32 -6.266 17.672 1 96.88 127 GLU B CA 1
ATOM 2480 C C . GLU B 1 127 ? -7.875 -6.758 17.688 1 96.88 127 GLU B C 1
ATOM 2482 O O . GLU B 1 127 ? -6.969 -6.031 18.094 1 96.88 127 GLU B O 1
ATOM 2487 N N . LYS B 1 128 ? -7.699 -7.961 17.266 1 97.19 128 LYS B N 1
ATOM 2488 C CA . LYS B 1 128 ? -6.344 -8.492 17.172 1 97.19 128 LYS B CA 1
ATOM 2489 C C . LYS B 1 128 ? -5.52 -7.715 16.141 1 97.19 128 LYS B C 1
ATOM 2491 O O . LYS B 1 128 ? -4.363 -7.371 16.406 1 97.19 128 LYS B O 1
ATOM 2496 N N . LEU B 1 129 ? -6.105 -7.453 15 1 95.56 129 LEU B N 1
ATOM 2497 C CA . LEU B 1 129 ? -5.414 -6.711 13.953 1 95.56 129 LEU B CA 1
ATOM 2498 C C . LEU B 1 129 ? -5.125 -5.281 14.398 1 95.56 129 LEU B C 1
ATOM 2500 O O . LEU B 1 129 ? -4.043 -4.754 14.125 1 95.56 129 LEU B O 1
ATOM 2504 N N . ASP B 1 130 ? -6.07 -4.684 15.031 1 93.38 130 ASP B N 1
ATOM 2505 C CA . ASP B 1 130 ? -5.883 -3.322 15.531 1 93.38 130 ASP B CA 1
ATOM 2506 C C . ASP B 1 130 ? -4.781 -3.271 16.594 1 93.38 130 ASP B C 1
ATOM 2508 O O . ASP B 1 130 ? -4.031 -2.297 16.656 1 93.38 130 ASP B O 1
ATOM 2512 N N . SER B 1 131 ? -4.742 -4.277 17.406 1 95.56 131 SER B N 1
ATOM 2513 C CA . SER B 1 131 ? -3.676 -4.359 18.406 1 95.56 131 SER B CA 1
ATOM 2514 C C . SER B 1 131 ? -2.305 -4.43 17.734 1 95.56 131 SER B C 1
ATOM 2516 O O . SER B 1 131 ? -1.348 -3.812 18.219 1 95.56 131 SER B O 1
ATOM 2518 N N . LEU B 1 132 ? -2.232 -5.168 16.688 1 95.75 132 LEU B N 1
ATOM 2519 C CA . LEU B 1 132 ? -0.977 -5.246 15.953 1 95.75 132 LEU B CA 1
ATOM 2520 C C . LEU B 1 132 ? -0.597 -3.883 15.383 1 95.75 132 LEU B C 1
ATOM 2522 O O . LEU B 1 132 ? 0.578 -3.506 15.391 1 95.75 132 LEU B O 1
ATOM 2526 N N . ARG B 1 133 ? -1.571 -3.213 14.844 1 92.5 133 ARG B N 1
ATOM 2527 C CA . ARG B 1 133 ? -1.33 -1.877 14.312 1 92.5 133 ARG B CA 1
ATOM 2528 C C . ARG B 1 133 ? -0.777 -0.948 15.383 1 92.5 133 ARG B C 1
ATOM 2530 O O . ARG B 1 133 ? 0.183 -0.213 15.141 1 92.5 133 ARG B O 1
ATOM 2537 N N . LYS B 1 134 ? -1.361 -0.994 16.547 1 93.62 134 LYS B N 1
ATOM 2538 C CA . LYS B 1 134 ? -0.916 -0.156 17.656 1 93.62 134 LYS B CA 1
ATOM 2539 C C . LYS B 1 134 ? 0.494 -0.535 18.109 1 93.62 134 LYS B C 1
ATOM 2541 O O . LYS B 1 134 ? 1.3 0.335 18.438 1 93.62 134 LYS B O 1
ATOM 2546 N N . GLU B 1 135 ? 0.73 -1.783 18.094 1 95.81 135 GLU B N 1
ATOM 2547 C CA . GLU B 1 135 ? 2.064 -2.248 18.469 1 95.81 135 GLU B CA 1
ATOM 2548 C C . GLU B 1 135 ? 3.111 -1.773 17.469 1 95.81 135 GLU B C 1
ATOM 2550 O O . GLU B 1 135 ? 4.23 -1.421 17.844 1 95.81 135 GLU B O 1
ATOM 2555 N N . ARG B 1 136 ? 2.76 -1.788 16.25 1 95.44 136 ARG B N 1
ATOM 2556 C CA . ARG B 1 136 ? 3.674 -1.309 15.211 1 95.44 136 ARG B CA 1
ATOM 2557 C C . ARG B 1 136 ? 4.047 0.151 15.445 1 95.44 136 ARG B C 1
ATOM 2559 O O . ARG B 1 136 ? 5.219 0.523 15.344 1 95.44 136 ARG B O 1
ATOM 2566 N N . VAL B 1 137 ? 3.082 0.927 15.766 1 93.94 137 VAL B N 1
ATOM 2567 C CA . VAL B 1 137 ? 3.32 2.34 16.047 1 93.94 137 VAL B CA 1
ATOM 2568 C C . VAL B 1 137 ? 4.27 2.486 17.234 1 93.94 137 VAL B C 1
ATOM 2570 O O . VAL B 1 137 ? 5.188 3.307 17.203 1 93.94 137 VAL B O 1
ATOM 2573 N N . LYS B 1 138 ? 4.059 1.68 18.203 1 95.5 138 LYS B N 1
ATOM 2574 C CA . LYS B 1 138 ? 4.906 1.723 19.391 1 95.5 138 LYS B CA 1
ATOM 2575 C C . LYS B 1 138 ? 6.355 1.389 19.047 1 95.5 138 LYS B C 1
ATOM 2577 O O . LYS B 1 138 ? 7.281 2.029 19.547 1 95.5 138 LYS B O 1
ATOM 2582 N N . ILE B 1 139 ? 6.508 0.441 18.203 1 96.38 139 ILE B N 1
ATOM 2583 C CA . ILE B 1 139 ? 7.848 0.047 17.781 1 96.38 139 ILE B CA 1
ATOM 2584 C C . ILE B 1 139 ? 8.539 1.218 17.094 1 96.38 139 ILE B C 1
ATOM 2586 O O . ILE B 1 139 ? 9.695 1.532 17.391 1 96.38 139 ILE B O 1
ATOM 2590 N N . TYR B 1 140 ? 7.824 1.905 16.234 1 95.69 140 TYR B N 1
ATOM 2591 C CA . TYR B 1 140 ? 8.398 3.035 15.516 1 95.69 140 TYR B CA 1
ATOM 2592 C C . TYR B 1 140 ? 8.688 4.195 16.453 1 95.69 140 TYR B C 1
ATOM 2594 O O . TYR B 1 140 ? 9.68 4.91 16.281 1 95.69 140 TYR B O 1
ATOM 2602 N N . LYS B 1 141 ? 7.848 4.367 17.438 1 94.06 141 LYS B N 1
ATOM 2603 C CA . LYS B 1 141 ? 8.031 5.445 18.406 1 94.06 141 LYS B CA 1
ATOM 2604 C C . LYS B 1 141 ? 9.305 5.242 19.219 1 94.06 141 LYS B C 1
ATOM 2606 O O . LYS B 1 141 ? 9.945 6.211 19.625 1 94.06 141 LYS B O 1
ATOM 2611 N N . GLU B 1 142 ? 9.625 4.051 19.406 1 94.75 142 GLU B N 1
ATOM 2612 C CA . GLU B 1 142 ? 10.766 3.725 20.234 1 94.75 142 GLU B CA 1
ATOM 2613 C C . GLU B 1 142 ? 12.07 3.785 19.453 1 94.75 142 GLU B C 1
ATOM 2615 O O . GLU B 1 142 ? 13.156 3.766 20.031 1 94.75 142 GLU B O 1
ATOM 2620 N N . MET B 1 143 ? 11.984 3.938 18.172 1 95.19 143 MET B N 1
ATOM 2621 C CA . MET B 1 143 ? 13.172 3.965 17.328 1 95.19 143 MET B CA 1
ATOM 2622 C C . MET B 1 143 ? 13.836 5.34 17.359 1 95.19 143 MET B C 1
ATOM 2624 O O . MET B 1 143 ? 13.148 6.363 17.344 1 95.19 143 MET B O 1
ATOM 2628 N N . SER B 1 144 ? 15.117 5.297 17.484 1 94.69 144 SER B N 1
ATOM 2629 C CA . SER B 1 144 ? 15.844 6.539 17.234 1 94.69 144 SER B CA 1
ATOM 2630 C C . SER B 1 144 ? 15.766 6.949 15.773 1 94.69 144 SER B C 1
ATOM 2632 O O . SER B 1 144 ? 15.445 6.129 14.906 1 94.69 144 SER B O 1
ATOM 2634 N N . PRO B 1 145 ? 16.016 8.164 15.469 1 91.62 145 PRO B N 1
ATOM 2635 C CA . PRO B 1 145 ? 15.992 8.609 14.078 1 91.62 145 PRO B CA 1
ATOM 2636 C C . PRO B 1 145 ? 16.922 7.797 13.18 1 91.62 145 PRO B C 1
ATOM 2638 O O . PRO B 1 145 ? 16.578 7.504 12.031 1 91.62 145 PRO B O 1
ATOM 2641 N N . GLU B 1 146 ? 18.031 7.43 13.719 1 93.69 146 GLU B N 1
ATOM 2642 C CA . GLU B 1 146 ? 19 6.656 12.945 1 93.69 146 GLU B CA 1
ATOM 2643 C C . GLU B 1 146 ? 18.469 5.258 12.633 1 93.69 146 GLU B C 1
ATOM 2645 O O . GLU B 1 146 ? 18.609 4.77 11.508 1 93.69 146 GLU B O 1
ATOM 2650 N N . VAL B 1 147 ? 17.875 4.648 13.625 1 95.56 147 VAL B N 1
ATOM 2651 C CA . VAL B 1 147 ? 17.312 3.309 13.461 1 95.56 147 VAL B CA 1
ATOM 2652 C C . VAL B 1 147 ? 16.141 3.354 12.492 1 95.56 147 VAL B C 1
ATOM 2654 O O . VAL B 1 147 ? 16 2.477 11.633 1 95.56 147 VAL B O 1
ATOM 2657 N N . ARG B 1 148 ? 15.398 4.387 12.625 1 94.25 148 ARG B N 1
ATOM 2658 C CA . ARG B 1 148 ? 14.25 4.555 11.742 1 94.25 148 ARG B CA 1
ATOM 2659 C C . ARG B 1 148 ? 14.68 4.668 10.289 1 94.25 148 ARG B C 1
ATOM 2661 O O . ARG B 1 148 ? 14.078 4.055 9.406 1 94.25 148 ARG B O 1
ATOM 2668 N N . GLU B 1 149 ? 15.617 5.41 10.07 1 90.88 149 GLU B N 1
ATOM 2669 C CA . GLU B 1 149 ? 16.141 5.574 8.711 1 90.88 149 GLU B CA 1
ATOM 2670 C C . GLU B 1 149 ? 16.641 4.25 8.148 1 90.88 149 GLU B C 1
ATOM 2672 O O . GLU B 1 149 ? 16.375 3.926 6.988 1 90.88 149 GLU B O 1
ATOM 2677 N N . GLU B 1 150 ? 17.312 3.473 8.969 1 94.38 150 GLU B N 1
ATOM 2678 C CA . GLU B 1 150 ? 17.812 2.168 8.547 1 94.38 150 GLU B CA 1
ATOM 2679 C C . GLU B 1 150 ? 16.656 1.234 8.164 1 94.38 150 GLU B C 1
ATOM 2681 O O . GLU B 1 150 ? 16.719 0.547 7.145 1 94.38 150 GLU B O 1
ATOM 2686 N N . ILE B 1 151 ? 15.656 1.287 8.977 1 94.06 151 ILE B N 1
ATOM 2687 C CA . ILE B 1 151 ? 14.508 0.414 8.773 1 94.06 151 ILE B CA 1
ATOM 2688 C C . ILE B 1 151 ? 13.75 0.846 7.52 1 94.06 151 ILE B C 1
ATOM 2690 O O . ILE B 1 151 ? 13.352 0.008 6.707 1 94.06 151 ILE B O 1
ATOM 2694 N N . GLU B 1 152 ? 13.586 2.1 7.359 1 87.94 152 GLU B N 1
ATOM 2695 C CA . GLU B 1 152 ? 12.891 2.609 6.184 1 87.94 152 GLU B CA 1
ATOM 2696 C C . GLU B 1 152 ? 13.656 2.275 4.902 1 87.94 152 GLU B C 1
ATOM 2698 O O . GLU B 1 152 ? 13.047 1.902 3.895 1 87.94 152 GLU B O 1
ATOM 2703 N N . GLN B 1 153 ? 14.875 2.408 4.977 1 86.75 153 GLN B N 1
ATOM 2704 C CA . GLN B 1 153 ? 15.695 2.051 3.824 1 86.75 153 GLN B CA 1
ATOM 2705 C C . GLN B 1 153 ? 15.594 0.56 3.518 1 86.75 153 GLN B C 1
ATOM 2707 O O . GLN B 1 153 ? 15.531 0.163 2.352 1 86.75 153 GLN B O 1
ATOM 2712 N N . LEU B 1 154 ? 15.641 -0.241 4.574 1 91.44 154 LEU B N 1
ATOM 2713 C CA . LEU B 1 154 ? 15.516 -1.686 4.41 1 91.44 154 LEU B CA 1
ATOM 2714 C C . LEU B 1 154 ? 14.227 -2.043 3.674 1 91.44 154 LEU B C 1
ATOM 2716 O O . LEU B 1 154 ? 14.258 -2.783 2.689 1 91.44 154 LEU B O 1
ATOM 2720 N N . PHE B 1 155 ? 13.156 -1.41 4.086 1 86.56 155 PHE B N 1
ATOM 2721 C CA . PHE B 1 155 ? 11.852 -1.809 3.568 1 86.56 155 PHE B CA 1
ATOM 2722 C C . PHE B 1 155 ? 11.586 -1.154 2.219 1 86.56 155 PHE B C 1
ATOM 2724 O O . PHE B 1 155 ? 10.633 -1.521 1.522 1 86.56 155 PHE B O 1
ATOM 2731 N N . SER B 1 156 ? 12.344 -0.201 1.879 1 77.81 156 SER B N 1
ATOM 2732 C CA . SER B 1 156 ? 12.219 0.397 0.554 1 77.81 156 SER B CA 1
ATOM 2733 C C . SER B 1 156 ? 12.531 -0.614 -0.542 1 77.81 156 SER B C 1
ATOM 2735 O O . SER B 1 156 ? 12.133 -0.436 -1.694 1 77.81 156 SER B O 1
ATOM 2737 N N . THR B 1 157 ? 13.18 -1.688 -0.202 1 74.06 157 THR B N 1
ATOM 2738 C CA . THR B 1 157 ? 13.555 -2.707 -1.174 1 74.06 157 THR B CA 1
ATOM 2739 C C . THR B 1 157 ? 12.891 -4.039 -0.847 1 74.06 157 THR B C 1
ATOM 2741 O O . THR B 1 157 ? 13.328 -5.094 -1.307 1 74.06 157 THR B O 1
ATOM 2744 N N . TRP B 1 158 ? 11.867 -3.988 -0.095 1 76 158 TRP B N 1
ATOM 2745 C CA . TRP B 1 158 ? 11.172 -5.195 0.337 1 76 158 TRP B CA 1
ATOM 2746 C C . TRP B 1 158 ? 10.508 -5.898 -0.845 1 76 158 TRP B C 1
ATOM 2748 O O . TRP B 1 158 ? 9.758 -5.281 -1.602 1 76 158 TRP B O 1
ATOM 2758 N N . PRO B 1 159 ? 10.805 -7.164 -0.985 1 68.25 159 PRO B N 1
ATOM 2759 C CA . PRO B 1 159 ? 10.273 -7.887 -2.145 1 68.25 159 PRO B CA 1
ATOM 2760 C C . PRO B 1 159 ? 8.758 -8.07 -2.082 1 68.25 159 PRO B C 1
ATOM 2762 O O . PRO B 1 159 ? 8.117 -8.312 -3.107 1 68.25 159 PRO B O 1
ATOM 2765 N N . GLY B 1 160 ? 8.203 -8.141 -0.86 1 61.03 160 GLY B N 1
ATOM 2766 C CA . GLY B 1 160 ? 6.766 -8.344 -0.754 1 61.03 160 GLY B CA 1
ATOM 2767 C C . GLY B 1 160 ? 5.957 -7.117 -1.12 1 61.03 160 GLY B C 1
ATOM 2768 O O . GLY B 1 160 ? 4.727 -7.129 -1.03 1 61.03 160 GLY B O 1
ATOM 2769 N N . LYS B 1 161 ? 6.594 -6.031 -1.316 1 55.31 161 LYS B N 1
ATOM 2770 C CA . LYS B 1 161 ? 5.867 -4.832 -1.717 1 55.31 161 LYS B CA 1
ATOM 2771 C C . LYS B 1 161 ? 5.09 -5.066 -3.012 1 55.31 161 LYS B C 1
ATOM 2773 O O . LYS B 1 161 ? 5.66 -5.516 -4.008 1 55.31 161 LYS B O 1
ATOM 2778 N N . ASP B 1 162 ? 4.156 -5.934 -2.898 1 45.22 162 ASP B N 1
ATOM 2779 C CA . ASP B 1 162 ? 3.385 -6.262 -4.094 1 45.22 162 ASP B CA 1
ATOM 2780 C C . ASP B 1 162 ? 3.357 -5.086 -5.066 1 45.22 162 ASP B C 1
ATOM 2782 O O . ASP B 1 162 ? 3.092 -3.949 -4.672 1 45.22 162 ASP B O 1
ATOM 2786 N N . SER B 1 163 ? 4.184 -5.105 -5.973 1 40.12 163 SER B N 1
ATOM 2787 C CA . SER B 1 163 ? 4.137 -4.164 -7.086 1 40.12 163 SER B CA 1
ATOM 2788 C C . SER B 1 163 ? 2.742 -3.568 -7.246 1 40.12 163 SER B C 1
ATOM 2790 O O . SER B 1 163 ? 2.586 -2.484 -7.812 1 40.12 163 SER B O 1
ATOM 2792 N N . GLY B 1 164 ? 1.687 -4.449 -7.383 1 35.81 164 GLY B N 1
ATOM 2793 C CA . GLY B 1 164 ? 0.389 -3.912 -7.758 1 35.81 164 GLY B CA 1
ATOM 2794 C C . GLY B 1 164 ? -0.218 -3.021 -6.688 1 35.81 164 GLY B C 1
ATOM 2795 O O . GLY B 1 164 ? -0.925 -2.062 -7 1 35.81 164 GLY B O 1
ATOM 2796 N N . SER B 1 165 ? -0.541 -3.688 -5.488 1 33.38 165 SER B N 1
ATOM 2797 C CA . SER B 1 165 ? -1.461 -3.062 -4.543 1 33.38 165 SER B CA 1
ATOM 2798 C C . SER B 1 165 ? -0.738 -2.064 -3.646 1 33.38 165 SER B C 1
ATOM 2800 O O . SER B 1 165 ? -0.129 -2.449 -2.646 1 33.38 165 SER B O 1
ATOM 2802 N N . ASN B 1 166 ? 0.157 -1.366 -4.07 1 32.44 166 ASN B N 1
ATOM 2803 C CA . ASN B 1 166 ? 0.632 -0.367 -3.117 1 32.44 166 ASN B CA 1
ATOM 2804 C C . ASN B 1 166 ? -0.497 0.138 -2.225 1 32.44 166 ASN B C 1
ATOM 2806 O O . ASN B 1 166 ? -0.357 1.167 -1.562 1 32.44 166 ASN B O 1
ATOM 2810 N N . SER B 1 167 ? -1.749 -0.187 -2.484 1 27.7 167 SER B N 1
ATOM 2811 C CA . SER B 1 167 ? -2.834 0.507 -1.798 1 27.7 167 SER B CA 1
ATOM 2812 C C . SER B 1 167 ? -3 -0.004 -0.371 1 27.7 167 SER B C 1
ATOM 2814 O O . SER B 1 167 ? -3.805 0.531 0.396 1 27.7 167 SER B O 1
ATOM 2816 N N . VAL B 1 168 ? -2.518 -1.171 0.08 1 24.08 168 VAL B N 1
ATOM 2817 C CA . VAL B 1 168 ? -3.246 -1.358 1.33 1 24.08 168 VAL B CA 1
ATOM 2818 C C . VAL B 1 168 ? -2.666 -0.445 2.408 1 24.08 168 VAL B C 1
ATOM 2820 O O . VAL B 1 168 ? -1.448 -0.282 2.502 1 24.08 168 VAL B O 1
#